Protein AF-A0A9N9VH54-F1 (afdb_monomer_lite)

Structure (mmCIF, N/CA/C/O backbone):
data_AF-A0A9N9VH54-F1
#
_entry.id   AF-A0A9N9VH54-F1
#
loop_
_atom_site.group_PDB
_atom_site.id
_atom_site.type_symbol
_atom_site.label_atom_id
_atom_site.label_alt_id
_atom_site.label_comp_id
_atom_site.label_asym_id
_atom_site.label_entity_id
_atom_site.label_seq_id
_atom_site.pdbx_PDB_ins_code
_atom_site.Cartn_x
_atom_site.Cartn_y
_atom_site.Cartn_z
_atom_site.occupancy
_atom_site.B_iso_or_equiv
_atom_site.auth_seq_id
_atom_site.auth_comp_id
_atom_site.auth_asym_id
_atom_site.auth_atom_id
_atom_site.pdbx_PDB_model_num
ATOM 1 N N . MET A 1 1 ? 38.299 11.045 -18.277 1.00 34.59 1 MET A N 1
ATOM 2 C CA . MET A 1 1 ? 38.067 12.168 -17.344 1.00 34.59 1 MET A CA 1
ATOM 3 C C . MET A 1 1 ? 36.702 12.740 -17.660 1.00 34.59 1 MET A C 1
ATOM 5 O O . MET A 1 1 ? 36.531 13.270 -18.747 1.00 34.59 1 MET A O 1
ATOM 9 N N . SER A 1 2 ? 35.724 12.540 -16.780 1.00 24.31 2 SER A N 1
ATOM 10 C CA . SER A 1 2 ? 34.388 13.121 -16.921 1.00 24.31 2 SER A CA 1
ATOM 11 C C . SER A 1 2 ? 34.152 14.011 -15.709 1.00 24.31 2 SER A C 1
ATOM 13 O O . SER A 1 2 ? 34.219 13.551 -14.571 1.00 24.31 2 SER A O 1
ATOM 15 N N . THR A 1 3 ? 33.991 15.301 -15.975 1.00 22.75 3 THR A N 1
ATOM 16 C CA . THR A 1 3 ? 33.664 16.331 -14.994 1.00 22.75 3 THR A CA 1
ATOM 17 C C . THR A 1 3 ? 32.190 16.186 -14.632 1.00 22.75 3 THR A C 1
ATOM 19 O O . THR A 1 3 ? 31.334 16.324 -15.502 1.00 22.75 3 THR A O 1
ATOM 22 N N . GLN A 1 4 ? 31.888 15.915 -13.362 1.00 22.31 4 GLN A N 1
ATOM 23 C CA . GLN A 1 4 ? 30.532 16.037 -12.830 1.00 22.31 4 GLN A CA 1
ATOM 24 C C . GLN A 1 4 ? 30.361 17.436 -12.235 1.00 22.31 4 GLN A C 1
ATOM 26 O O . GLN A 1 4 ? 31.101 17.826 -11.333 1.00 22.31 4 GLN A O 1
ATOM 31 N N . THR A 1 5 ? 29.380 18.190 -12.726 1.00 23.55 5 THR A N 1
ATOM 32 C CA . THR A 1 5 ? 28.893 19.396 -12.051 1.00 23.55 5 THR A CA 1
ATOM 33 C C . THR A 1 5 ? 27.725 18.987 -11.164 1.00 23.55 5 THR A C 1
ATOM 35 O O . THR A 1 5 ? 26.639 18.696 -11.657 1.00 23.55 5 THR A O 1
ATOM 38 N N . VAL A 1 6 ? 27.958 18.946 -9.851 1.00 26.41 6 VAL A N 1
ATOM 39 C CA . VAL A 1 6 ? 26.902 18.827 -8.841 1.00 26.41 6 VAL A CA 1
ATOM 40 C C . VAL A 1 6 ? 26.593 20.235 -8.345 1.00 26.41 6 VAL A C 1
ATOM 42 O O . VAL A 1 6 ? 27.411 20.848 -7.661 1.00 26.41 6 VAL A O 1
ATOM 45 N N . THR A 1 7 ? 25.415 20.758 -8.676 1.00 24.56 7 THR A N 1
ATOM 46 C CA . THR A 1 7 ? 24.899 21.963 -8.018 1.00 24.56 7 THR A CA 1
ATOM 47 C C . THR A 1 7 ? 24.295 21.542 -6.682 1.00 24.56 7 THR A C 1
ATOM 49 O O . THR A 1 7 ? 23.163 21.074 -6.621 1.00 24.56 7 THR A O 1
ATOM 52 N N . VAL A 1 8 ? 25.071 21.680 -5.604 1.00 27.36 8 VAL A N 1
ATOM 53 C CA . VAL A 1 8 ? 24.551 21.618 -4.233 1.00 27.36 8 VAL A CA 1
ATOM 54 C C . VAL A 1 8 ? 23.998 22.997 -3.894 1.00 27.36 8 VAL A C 1
ATOM 56 O O . VAL A 1 8 ? 24.757 23.927 -3.617 1.00 27.36 8 VAL A O 1
ATOM 59 N N . THR A 1 9 ? 22.676 23.144 -3.896 1.00 26.47 9 THR A N 1
ATOM 60 C CA . THR A 1 9 ? 22.047 24.298 -3.249 1.00 26.47 9 THR A CA 1
ATOM 61 C C . THR A 1 9 ? 22.214 24.111 -1.744 1.00 26.47 9 THR A C 1
ATOM 63 O O . THR A 1 9 ? 21.537 23.288 -1.134 1.00 26.47 9 THR A O 1
ATOM 66 N N . ARG A 1 10 ? 23.156 24.842 -1.135 1.00 27.06 10 ARG A N 1
ATOM 67 C CA . ARG A 1 10 ? 23.219 25.005 0.323 1.00 27.06 10 ARG A CA 1
ATOM 68 C C . ARG A 1 10 ? 21.930 25.699 0.764 1.00 27.06 10 ARG A C 1
ATOM 70 O O . ARG A 1 10 ? 21.818 26.914 0.635 1.00 27.06 10 ARG A O 1
ATOM 77 N N . VAL A 1 11 ? 20.974 24.938 1.284 1.00 34.44 11 VAL A N 1
ATOM 78 C CA . VAL A 1 11 ? 19.956 25.501 2.171 1.00 34.44 11 VAL A CA 1
ATOM 79 C C . VAL A 1 11 ? 20.665 25.762 3.494 1.00 34.44 11 VAL A C 1
ATOM 81 O O . VAL A 1 11 ? 21.325 24.878 4.043 1.00 34.44 11 VAL A O 1
ATOM 84 N N . ALA A 1 12 ? 20.637 27.012 3.947 1.00 33.06 12 ALA A N 1
ATOM 85 C CA . ALA A 1 12 ? 21.167 27.375 5.247 1.00 33.06 12 ALA A CA 1
ATOM 86 C C . ALA A 1 12 ? 20.415 26.565 6.310 1.00 33.06 12 ALA A C 1
ATOM 88 O O . ALA A 1 12 ? 19.221 26.767 6.511 1.00 33.06 12 ALA A O 1
ATOM 89 N N . THR A 1 13 ? 21.110 25.650 6.985 1.00 37.78 13 THR A N 1
ATOM 90 C CA . THR A 1 13 ? 20.611 25.038 8.214 1.00 37.78 13 THR A CA 1
ATOM 91 C C . THR A 1 13 ? 20.598 26.138 9.269 1.00 37.78 13 THR A C 1
ATOM 93 O O . THR A 1 13 ? 21.601 26.374 9.949 1.00 37.78 13 THR A O 1
ATOM 96 N N . ASN A 1 14 ? 19.495 26.877 9.369 1.00 40.78 14 ASN A N 1
ATOM 97 C CA . ASN A 1 14 ? 19.237 27.673 10.557 1.00 40.78 14 ASN A CA 1
ATOM 98 C C . ASN A 1 14 ? 19.140 26.674 11.709 1.00 40.78 14 ASN A C 1
ATOM 100 O O . ASN A 1 14 ? 18.207 25.880 11.771 1.00 40.78 14 ASN A O 1
ATOM 104 N N . GLY A 1 15 ? 20.171 26.652 12.556 1.00 44.31 15 GLY A N 1
ATOM 105 C CA . GLY A 1 15 ? 20.231 25.797 13.730 1.00 44.31 15 GLY A CA 1
ATOM 106 C C . GLY A 1 15 ? 19.096 26.154 14.676 1.00 44.31 15 GLY A C 1
ATOM 107 O O . GLY A 1 15 ? 19.230 27.061 15.494 1.00 44.31 15 GLY A O 1
ATOM 108 N N . HIS A 1 16 ? 17.976 25.451 14.554 1.00 42.66 16 HIS A N 1
ATOM 109 C CA . HIS A 1 16 ? 16.972 25.427 15.598 1.00 42.66 16 HIS A CA 1
ATOM 110 C C . HIS A 1 16 ? 17.559 24.657 16.792 1.00 42.66 16 HIS A C 1
ATOM 112 O O . HIS A 1 16 ? 18.174 23.602 16.596 1.00 42.66 16 HIS A O 1
ATOM 118 N N . PRO A 1 17 ? 17.447 25.180 18.026 1.00 46.94 17 PRO A N 1
ATOM 119 C CA . PRO A 1 17 ? 17.858 24.443 19.210 1.00 46.94 17 PRO A CA 1
ATOM 120 C C . PRO A 1 17 ? 17.119 23.103 19.243 1.00 46.94 17 PRO A C 1
ATOM 122 O O . PRO A 1 17 ? 15.894 23.075 19.148 1.00 46.94 17 PRO A O 1
ATOM 125 N N . LYS A 1 18 ? 17.864 22.001 19.379 1.00 51.69 18 LYS A N 1
ATOM 126 C CA . LYS A 1 18 ? 17.305 20.666 19.620 1.00 51.69 18 LYS A CA 1
ATOM 127 C C . LYS A 1 18 ? 16.710 20.628 21.026 1.00 51.69 18 LYS A C 1
ATOM 129 O O . LYS A 1 18 ? 17.365 20.174 21.964 1.00 51.69 18 LYS A O 1
ATOM 134 N N . GLU A 1 19 ? 15.505 21.159 21.201 1.00 56.56 19 GLU A N 1
ATOM 135 C CA . GLU A 1 19 ? 14.732 20.875 22.406 1.00 56.56 19 GLU A CA 1
ATOM 136 C C . GLU A 1 19 ? 14.441 19.372 22.438 1.00 56.56 19 GLU A C 1
ATOM 138 O O . GLU A 1 19 ? 13.993 18.784 21.453 1.00 56.56 19 GLU A O 1
ATOM 143 N N . SER A 1 20 ? 14.748 18.719 23.560 1.00 51.34 20 SER A N 1
ATOM 144 C CA . SER A 1 20 ? 14.449 17.301 23.721 1.00 51.34 20 SER A CA 1
ATOM 145 C C . SER A 1 20 ? 12.936 17.108 23.661 1.00 51.34 20 SER A C 1
ATOM 147 O O . SER A 1 20 ? 12.215 17.597 24.534 1.00 51.34 20 SER A O 1
ATOM 149 N N . ILE A 1 21 ? 12.451 16.382 22.656 1.00 57.09 21 ILE A N 1
ATOM 150 C CA . ILE A 1 21 ? 11.039 16.017 22.567 1.00 57.09 21 ILE A CA 1
ATOM 151 C C . ILE A 1 21 ? 10.735 15.069 23.729 1.00 57.09 21 ILE A C 1
ATOM 153 O O . ILE A 1 21 ? 11.108 13.898 23.708 1.00 57.09 21 ILE A O 1
ATOM 157 N N . THR A 1 22 ? 10.066 15.572 24.765 1.00 64.38 22 THR A N 1
ATOM 158 C CA . THR A 1 22 ? 9.542 14.729 25.844 1.00 64.38 22 THR A CA 1
ATOM 159 C C . THR A 1 22 ? 8.303 13.996 25.322 1.00 64.38 22 THR A C 1
ATOM 161 O O . THR A 1 22 ? 7.317 14.666 24.991 1.00 64.38 22 THR A O 1
ATOM 164 N N . PRO A 1 23 ? 8.299 12.649 25.250 1.00 49.50 23 PRO A N 1
ATOM 165 C CA . PRO A 1 23 ? 7.131 11.897 24.812 1.00 49.50 23 PRO A CA 1
ATOM 166 C C . PRO A 1 23 ? 5.944 12.216 25.720 1.00 49.50 23 PRO A C 1
ATOM 168 O O . PRO A 1 23 ? 6.015 12.048 26.939 1.00 49.50 23 PRO A O 1
ATOM 171 N N . LYS A 1 24 ? 4.844 12.692 25.138 1.00 46.66 24 LYS A N 1
ATOM 172 C CA . LYS A 1 24 ? 3.582 12.848 25.866 1.00 46.66 24 LYS A CA 1
ATOM 173 C C . LYS A 1 24 ? 2.824 11.520 25.804 1.00 46.66 24 LYS A C 1
ATOM 175 O O . LYS A 1 24 ? 2.894 10.846 24.774 1.00 46.66 24 LYS A O 1
ATOM 180 N N . PRO A 1 25 ? 2.090 11.133 26.862 1.00 50.88 25 PRO A N 1
ATOM 181 C CA . PRO A 1 25 ? 1.151 10.022 26.772 1.00 50.88 25 PRO A CA 1
ATOM 182 C C . PRO A 1 25 ? 0.231 10.219 25.564 1.00 50.88 25 PRO A C 1
ATOM 184 O O . PRO A 1 25 ? -0.123 11.359 25.248 1.00 50.88 25 PRO A O 1
ATOM 187 N N . ALA A 1 26 ? -0.164 9.128 24.903 1.00 50.44 26 ALA A N 1
ATOM 188 C CA . ALA A 1 26 ? -1.211 9.199 23.891 1.00 50.44 26 ALA A CA 1
ATOM 189 C C . ALA A 1 26 ? -2.434 9.881 24.530 1.00 50.44 26 ALA A C 1
ATOM 191 O O . ALA A 1 26 ? -2.957 9.402 25.536 1.00 50.44 26 ALA A O 1
ATOM 192 N N . GLY A 1 27 ? -2.813 11.055 24.016 1.00 46.91 27 GLY A N 1
ATOM 193 C CA . GLY A 1 27 ? -3.962 11.796 24.530 1.00 46.91 27 GLY A CA 1
ATOM 194 C C . GLY A 1 27 ? -5.260 11.009 24.339 1.00 46.91 27 GLY A C 1
ATOM 195 O O . GLY A 1 27 ? -5.283 9.991 23.646 1.00 46.91 27 GLY A O 1
ATOM 196 N N . GLU A 1 28 ? -6.358 11.496 24.921 1.00 51.38 28 GLU A N 1
ATOM 197 C CA . GLU A 1 28 ? -7.686 10.935 24.652 1.00 51.38 28 GLU A CA 1
ATOM 198 C C . GLU A 1 28 ? -7.903 10.809 23.143 1.00 51.38 28 GLU A C 1
ATOM 200 O O . GLU A 1 28 ? -7.577 11.724 22.381 1.00 51.38 28 GLU A O 1
ATOM 205 N N . ASN A 1 29 ? -8.433 9.668 22.710 1.00 58.12 29 ASN A N 1
ATOM 206 C CA . ASN A 1 29 ? -8.645 9.368 21.305 1.00 58.12 29 ASN A CA 1
ATOM 207 C C . ASN A 1 29 ? -9.772 10.241 20.729 1.00 58.12 29 ASN A C 1
ATOM 209 O O . ASN A 1 29 ? -10.897 9.786 20.556 1.00 58.12 29 ASN A O 1
ATOM 213 N N . ARG A 1 30 ? -9.481 11.519 20.461 1.00 59.53 30 ARG A N 1
ATOM 214 C CA . ARG A 1 30 ? -10.472 12.571 20.167 1.00 59.53 30 ARG A CA 1
ATOM 215 C C . ARG A 1 30 ? -11.398 12.254 18.998 1.00 59.53 30 ARG A C 1
ATOM 217 O O . ARG A 1 30 ? -12.452 12.878 18.913 1.00 59.53 30 ARG A O 1
ATOM 224 N N . LEU A 1 31 ? -10.980 11.354 18.108 1.00 63.78 31 LEU A N 1
ATOM 225 C CA . LEU A 1 31 ? -11.751 10.936 16.946 1.00 63.78 31 LEU A CA 1
ATOM 226 C C . LEU A 1 31 ? -12.833 9.910 17.305 1.00 63.78 31 LEU A C 1
ATOM 228 O O . LEU A 1 31 ? -13.961 10.030 16.852 1.00 63.78 31 LEU A O 1
ATOM 232 N N . PHE A 1 32 ? -12.505 8.934 18.153 1.00 65.38 32 PHE A N 1
ATOM 233 C CA . PHE A 1 32 ? -13.426 7.858 18.539 1.00 65.38 32 PHE A CA 1
ATOM 234 C C . PHE A 1 32 ? -14.067 8.071 19.921 1.00 65.38 32 PHE A C 1
ATOM 236 O O . PHE A 1 32 ? -14.986 7.350 20.285 1.00 65.38 32 PHE A O 1
ATOM 243 N N . ALA A 1 33 ? -13.590 9.045 20.702 1.00 59.12 33 ALA A N 1
ATOM 244 C CA . ALA A 1 33 ? -14.059 9.324 22.062 1.00 59.12 33 ALA A CA 1
ATOM 245 C C . ALA A 1 33 ? -15.264 10.277 22.127 1.00 59.12 33 ALA A C 1
ATOM 247 O O . ALA A 1 33 ? -15.769 10.543 23.215 1.00 59.12 33 ALA A O 1
ATOM 248 N 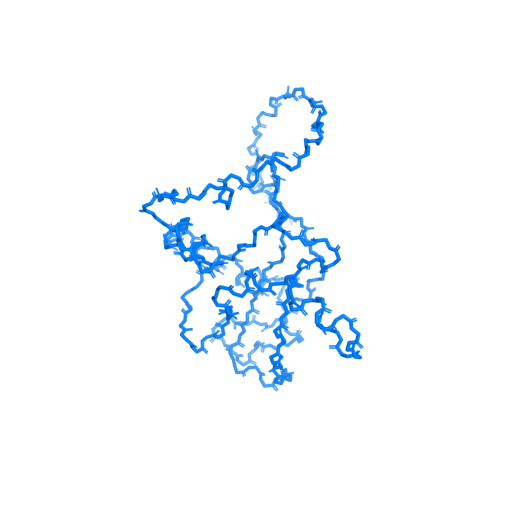N . LYS A 1 34 ? -15.708 10.836 20.995 1.00 66.06 34 LYS A N 1
ATOM 249 C CA . LYS A 1 34 ? -16.811 11.800 20.959 1.00 66.06 34 LYS A CA 1
ATOM 250 C C . LYS A 1 34 ? -18.059 11.169 20.354 1.00 66.06 34 LYS A C 1
ATOM 252 O O . LYS A 1 34 ? -18.225 11.157 19.137 1.00 66.06 34 LYS A O 1
ATOM 257 N N . GLU A 1 35 ? -18.940 10.661 21.207 1.00 67.81 35 GLU A N 1
ATOM 258 C CA . GLU A 1 35 ? -20.254 10.190 20.767 1.00 67.81 35 GLU A CA 1
ATOM 259 C C . GLU A 1 35 ? -21.076 11.339 20.160 1.00 67.81 35 GLU A C 1
ATOM 261 O O . GLU A 1 35 ? -21.062 12.466 20.655 1.00 67.81 35 GLU A O 1
ATOM 266 N N . GLY A 1 36 ? -21.786 11.053 19.065 1.00 73.69 36 GLY A N 1
ATOM 267 C CA . GLY A 1 36 ? -22.705 12.000 18.424 1.00 73.69 36 GLY A CA 1
ATOM 268 C C . GLY A 1 36 ? -22.052 13.133 17.625 1.00 73.69 36 GLY A C 1
ATOM 269 O O . GLY A 1 36 ? -22.762 14.033 17.180 1.00 73.69 36 GLY A O 1
ATOM 270 N N . VAL A 1 37 ? -20.730 13.116 17.423 1.00 75.75 37 VAL A N 1
ATOM 271 C CA . VAL A 1 37 ? -20.052 14.093 16.558 1.00 75.75 37 VAL A CA 1
ATOM 272 C C . VAL A 1 37 ? -20.094 13.637 15.105 1.00 75.75 37 VAL A C 1
ATOM 274 O O . VAL A 1 37 ? -19.778 12.494 14.792 1.00 75.75 37 VAL A O 1
ATOM 277 N N . THR A 1 38 ? -20.462 14.562 14.222 1.00 81.94 38 THR A N 1
ATOM 278 C CA . THR A 1 38 ? -20.383 14.413 12.766 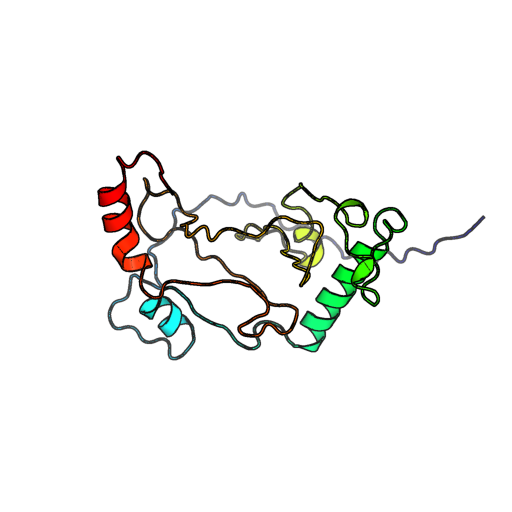1.00 81.94 38 THR A CA 1
ATOM 279 C C . THR A 1 38 ? -19.387 15.435 12.234 1.00 81.94 38 THR A C 1
ATOM 281 O O . THR A 1 38 ? -19.471 16.618 12.569 1.00 81.94 38 THR A O 1
ATOM 284 N N . TYR A 1 39 ? -18.432 14.977 11.433 1.00 77.81 39 TYR A N 1
ATOM 285 C CA . TYR A 1 39 ? -17.361 15.786 10.855 1.00 77.81 39 TYR A CA 1
ATOM 286 C C . TYR A 1 39 ? -17.705 16.284 9.444 1.00 77.81 39 TYR A C 1
ATOM 288 O O . TYR A 1 39 ? -17.147 17.287 9.004 1.00 77.81 39 TYR A O 1
ATOM 296 N N . GLY A 1 40 ? -18.645 15.627 8.761 1.00 83.94 40 GLY A N 1
ATOM 297 C CA . GLY A 1 40 ? -19.129 15.981 7.428 1.00 83.94 40 GLY A CA 1
ATOM 298 C C . GLY A 1 40 ? -18.217 15.531 6.283 1.00 83.94 40 GLY A C 1
ATOM 299 O O . GLY A 1 40 ? -18.339 16.066 5.185 1.00 83.94 40 GLY A O 1
ATOM 300 N N . ASP A 1 41 ? -17.299 14.593 6.531 1.00 83.62 41 ASP A N 1
ATOM 301 C CA . ASP A 1 41 ? -16.308 14.111 5.556 1.00 83.62 41 ASP A CA 1
ATOM 302 C C . ASP A 1 41 ? -15.819 12.688 5.927 1.00 83.62 41 ASP A C 1
ATOM 304 O O . ASP A 1 41 ? -16.390 12.025 6.795 1.00 83.62 41 ASP A O 1
ATOM 308 N N . TRP A 1 42 ? -14.728 12.217 5.317 1.00 85.00 42 TRP A N 1
ATOM 309 C CA . TRP A 1 42 ? -14.091 10.916 5.547 1.00 85.00 42 TRP A CA 1
ATOM 310 C C . TRP A 1 42 ? -13.878 10.501 7.018 1.00 85.00 42 TRP A C 1
ATOM 312 O O . TRP A 1 42 ? -13.895 9.291 7.270 1.00 85.00 42 TRP A O 1
ATOM 322 N N . PRO A 1 43 ? -13.691 11.397 8.016 1.00 83.44 43 PRO A N 1
ATOM 323 C CA . PRO A 1 43 ? -13.591 10.958 9.403 1.00 83.44 43 PRO A CA 1
ATOM 324 C C . PRO A 1 43 ? -14.861 10.253 9.898 1.00 83.44 43 PRO A C 1
ATOM 326 O O . PRO A 1 43 ? -14.761 9.342 10.718 1.00 83.44 43 PRO A O 1
ATOM 329 N N . ASP A 1 44 ? -16.035 10.609 9.366 1.00 84.12 44 ASP A N 1
ATOM 330 C CA . ASP A 1 44 ? -17.296 9.937 9.697 1.00 84.12 44 ASP A CA 1
ATOM 331 C C . ASP A 1 44 ? -17.301 8.486 9.205 1.00 84.12 44 ASP A C 1
ATOM 333 O O . ASP A 1 44 ? -17.744 7.589 9.922 1.00 84.12 44 ASP A O 1
ATOM 337 N N . ASP A 1 45 ? -16.756 8.230 8.012 1.00 88.25 45 ASP A N 1
ATOM 338 C CA . ASP A 1 45 ? -16.586 6.871 7.493 1.00 88.25 45 ASP A CA 1
ATOM 339 C C . ASP A 1 45 ? -15.616 6.072 8.365 1.00 88.25 45 ASP A C 1
ATOM 341 O O . ASP A 1 45 ? -15.895 4.922 8.699 1.00 88.25 45 ASP A O 1
ATOM 345 N N . LEU A 1 46 ? -14.518 6.690 8.810 1.00 85.69 46 LEU A N 1
ATOM 346 C CA . LEU A 1 46 ? -13.541 6.031 9.674 1.00 85.69 46 LEU A CA 1
ATOM 347 C C . LEU A 1 46 ? -14.147 5.657 11.036 1.00 85.69 46 LEU A C 1
ATOM 349 O O . LEU A 1 46 ? -13.941 4.542 11.515 1.00 85.69 46 LEU A O 1
ATOM 353 N N . VAL A 1 47 ? -14.933 6.549 11.643 1.00 84.50 47 VAL A N 1
ATOM 354 C CA . VAL A 1 47 ? -15.636 6.285 12.910 1.00 84.50 47 VAL A CA 1
ATOM 355 C C . VAL A 1 47 ? -16.771 5.270 12.729 1.00 84.50 47 VAL A C 1
ATOM 357 O O . VAL A 1 47 ? -17.034 4.480 13.635 1.00 84.50 47 VAL A O 1
ATOM 360 N N . ARG A 1 48 ? -17.453 5.250 11.578 1.00 88.38 48 ARG A N 1
ATOM 361 C CA . ARG A 1 48 ? -18.573 4.333 11.308 1.00 88.38 48 ARG A CA 1
ATOM 362 C C . ARG A 1 48 ? -18.114 2.932 10.894 1.00 88.38 48 ARG A C 1
ATOM 364 O O . ARG A 1 48 ? -18.664 1.946 11.391 1.00 88.38 48 ARG A O 1
ATOM 371 N N . ASP A 1 49 ? -17.133 2.834 10.007 1.00 92.00 49 ASP A N 1
ATOM 372 C CA . ASP A 1 49 ? -16.742 1.591 9.334 1.00 92.00 49 ASP A CA 1
ATOM 373 C C . ASP A 1 49 ? -15.371 1.072 9.801 1.00 92.00 49 ASP A C 1
ATOM 375 O O . ASP A 1 49 ? -15.019 -0.064 9.488 1.00 92.00 49 ASP A O 1
ATOM 379 N N . GLY A 1 50 ? -14.585 1.863 10.540 1.00 88.81 50 GLY A N 1
ATOM 380 C CA . GLY A 1 50 ? -13.189 1.537 10.865 1.00 88.81 50 GLY A CA 1
ATOM 381 C C . GLY A 1 50 ? -12.227 1.722 9.686 1.00 88.81 50 GLY A C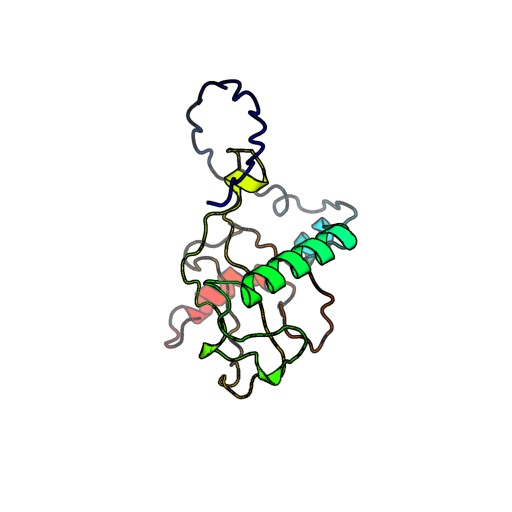 1
ATOM 382 O O . GLY A 1 50 ? -11.055 1.375 9.788 1.00 88.81 50 GLY A O 1
ATOM 383 N N . VAL A 1 51 ? -12.712 2.267 8.568 1.00 91.44 51 VAL A N 1
ATOM 384 C CA . VAL A 1 51 ? -11.952 2.537 7.345 1.00 91.44 51 VAL A CA 1
ATOM 385 C C . VAL A 1 51 ? -12.557 3.739 6.626 1.00 91.44 51 VAL A C 1
ATOM 387 O O . VAL A 1 51 ? -13.772 3.918 6.630 1.00 91.44 51 VAL A O 1
ATOM 390 N N . ALA A 1 52 ? -11.722 4.532 5.962 1.00 89.00 52 ALA A N 1
ATOM 391 C CA . ALA A 1 52 ? -12.168 5.595 5.073 1.00 89.00 52 ALA A CA 1
ATOM 392 C C . ALA A 1 52 ? -11.312 5.638 3.806 1.00 89.00 52 ALA A C 1
ATOM 394 O O . ALA A 1 52 ? -10.143 5.250 3.819 1.00 89.00 52 ALA A O 1
ATOM 395 N N . VAL A 1 53 ? -11.894 6.129 2.711 1.00 90.12 53 VAL A N 1
ATOM 396 C CA . VAL A 1 53 ? -11.180 6.335 1.448 1.00 90.12 53 VAL A CA 1
ATOM 397 C C . VAL A 1 53 ? -11.115 7.825 1.158 1.00 90.12 53 VAL A C 1
ATOM 399 O O . VAL A 1 53 ? -12.111 8.435 0.780 1.00 90.12 53 VAL A O 1
ATOM 402 N N . VAL A 1 54 ? -9.920 8.399 1.275 1.00 87.25 54 VAL A N 1
ATOM 403 C CA . VAL A 1 54 ? -9.686 9.814 0.971 1.00 87.25 54 VAL A CA 1
ATOM 404 C C . VAL A 1 54 ? -9.303 9.956 -0.498 1.00 87.25 54 VAL A C 1
ATOM 406 O O . VAL A 1 54 ? -8.206 9.584 -0.919 1.00 87.25 54 VAL A O 1
ATOM 409 N N . LYS A 1 55 ? -10.226 10.469 -1.314 1.00 87.69 55 LYS A N 1
ATOM 410 C CA . LYS A 1 55 ? -9.972 10.722 -2.738 1.00 87.69 55 LYS A CA 1
ATOM 411 C C . LYS A 1 55 ? -9.162 12.005 -2.910 1.00 87.69 55 LYS A C 1
ATOM 413 O O . LYS A 1 55 ? -9.386 12.983 -2.209 1.00 87.69 55 LYS A O 1
ATOM 418 N N . GLY A 1 56 ? -8.221 12.000 -3.854 1.00 84.06 56 GLY A N 1
ATOM 419 C CA . GLY A 1 56 ? -7.406 13.182 -4.155 1.00 84.06 56 GLY A CA 1
ATOM 420 C C . GLY A 1 56 ? -6.398 13.562 -3.066 1.00 84.06 56 GLY A C 1
ATOM 421 O O . GLY A 1 56 ? -5.889 14.678 -3.098 1.00 84.06 56 GLY A O 1
ATOM 422 N N . ALA A 1 57 ? -6.076 12.651 -2.136 1.00 84.56 57 ALA A N 1
ATOM 423 C CA . ALA A 1 57 ? -5.060 12.879 -1.102 1.00 84.56 57 ALA A CA 1
ATOM 424 C C . ALA A 1 57 ? -3.690 13.269 -1.694 1.00 84.56 57 ALA A C 1
ATOM 426 O O . ALA A 1 57 ? -2.943 14.042 -1.097 1.00 84.56 57 ALA A O 1
ATOM 427 N N . ILE A 1 58 ? -3.384 12.768 -2.896 1.00 84.31 58 ILE A N 1
ATOM 428 C CA . ILE A 1 58 ? -2.249 13.192 -3.717 1.00 84.31 58 ILE A CA 1
ATOM 429 C C . ILE A 1 58 ? -2.775 13.601 -5.103 1.00 84.31 58 ILE A C 1
ATOM 431 O O . ILE A 1 58 ? -3.576 12.864 -5.684 1.00 84.31 58 ILE A O 1
ATOM 435 N N . PRO A 1 59 ? -2.334 14.744 -5.667 1.00 90.38 59 PRO A N 1
ATOM 436 C CA . PRO A 1 59 ? -2.666 15.115 -7.042 1.00 90.38 59 PRO A CA 1
ATOM 437 C C . PRO A 1 59 ? -2.206 14.053 -8.052 1.00 90.38 59 PRO A C 1
ATOM 439 O O . PRO A 1 59 ? -1.083 13.561 -7.942 1.00 90.38 59 PRO A O 1
ATOM 442 N N . CYS A 1 60 ? -3.023 13.759 -9.071 1.00 92.12 60 CYS A N 1
ATOM 443 C CA . CYS A 1 60 ? -2.771 12.675 -10.039 1.00 92.12 60 CYS A CA 1
ATOM 444 C C . CYS A 1 60 ? -1.366 12.738 -10.658 1.00 92.12 60 CYS A C 1
ATOM 446 O O . CYS A 1 60 ? -0.596 11.797 -10.518 1.00 92.12 60 CYS A O 1
ATOM 448 N N . GLY A 1 61 ? -0.967 13.892 -11.205 1.00 93.31 61 GLY A N 1
ATOM 449 C CA . GLY A 1 61 ? 0.360 14.043 -11.818 1.00 93.31 61 GLY A CA 1
ATOM 450 C C . GLY A 1 61 ? 1.532 13.859 -10.842 1.00 93.31 61 GLY A C 1
ATOM 451 O O . GLY A 1 61 ? 2.630 13.490 -11.250 1.00 93.31 61 GLY A O 1
ATOM 452 N N . ARG A 1 62 ? 1.320 14.075 -9.535 1.00 91.38 62 ARG A N 1
ATOM 453 C CA . ARG A 1 62 ? 2.340 13.788 -8.515 1.00 91.38 62 ARG A CA 1
ATOM 454 C C . ARG A 1 62 ? 2.420 12.287 -8.228 1.00 91.38 62 ARG A C 1
ATOM 456 O O . ARG A 1 62 ? 3.522 11.766 -8.111 1.00 91.38 62 ARG A O 1
ATOM 463 N N . ALA A 1 63 ? 1.276 11.609 -8.145 1.00 89.69 63 ALA A N 1
ATOM 464 C CA . ALA A 1 63 ? 1.219 10.158 -7.984 1.00 89.69 63 ALA A CA 1
ATOM 465 C C . ALA A 1 63 ? 1.851 9.427 -9.185 1.00 89.69 63 ALA A C 1
ATOM 467 O O . ALA A 1 63 ? 2.686 8.548 -8.988 1.00 89.69 63 ALA A O 1
ATOM 468 N N . GLU A 1 64 ? 1.546 9.868 -10.409 1.00 93.44 64 GLU A N 1
ATOM 469 C CA . GLU A 1 64 ? 2.150 9.364 -11.651 1.00 93.44 64 GLU A CA 1
ATOM 470 C C . GLU A 1 64 ? 3.669 9.529 -11.648 1.00 93.44 64 GLU A C 1
ATOM 472 O O . GLU A 1 64 ? 4.396 8.579 -11.932 1.00 93.44 64 GLU A O 1
ATOM 477 N N . LYS A 1 65 ? 4.165 10.709 -11.254 1.00 92.94 65 LYS A N 1
ATOM 478 C CA . LYS A 1 65 ? 5.606 10.938 -11.139 1.00 92.94 65 LYS A CA 1
ATOM 479 C C . LYS A 1 65 ? 6.256 9.983 -10.129 1.00 92.94 65 LYS A C 1
ATOM 481 O O . LYS A 1 65 ? 7.324 9.451 -10.405 1.00 92.94 65 LYS A O 1
ATOM 486 N N . TYR A 1 66 ? 5.635 9.751 -8.972 1.00 90.88 66 TYR A N 1
ATOM 487 C CA . TYR A 1 66 ? 6.175 8.806 -7.990 1.00 90.88 66 TYR A CA 1
ATOM 488 C C . TYR A 1 66 ? 6.213 7.375 -8.522 1.00 90.88 66 TYR A C 1
ATOM 490 O O . TYR A 1 66 ? 7.206 6.682 -8.312 1.00 90.88 66 TYR A O 1
ATOM 498 N N . ALA A 1 67 ? 5.176 6.943 -9.241 1.00 91.06 67 ALA A N 1
ATOM 499 C CA . ALA A 1 67 ? 5.178 5.639 -9.892 1.00 91.06 67 ALA A CA 1
ATOM 500 C C . ALA A 1 67 ? 6.309 5.531 -10.933 1.00 91.06 67 ALA A C 1
ATOM 502 O O . ALA A 1 67 ? 7.040 4.543 -10.943 1.00 91.06 67 ALA A O 1
ATOM 503 N N . GLU A 1 68 ? 6.504 6.566 -11.753 1.00 93.75 68 GLU A N 1
ATOM 504 C CA . GLU A 1 68 ? 7.581 6.644 -12.748 1.00 93.75 68 GLU A CA 1
ATOM 505 C C . GLU A 1 68 ? 8.976 6.555 -12.110 1.00 93.75 68 GLU A C 1
ATOM 507 O O . GLU A 1 68 ? 9.831 5.790 -12.566 1.00 93.75 68 GLU A O 1
ATOM 512 N N . ASP A 1 69 ? 9.199 7.297 -11.023 1.00 91.62 69 ASP A N 1
ATOM 513 C CA . ASP A 1 69 ? 10.457 7.275 -10.274 1.00 91.62 69 ASP A CA 1
ATOM 514 C C . ASP A 1 69 ? 10.717 5.871 -9.681 1.00 91.62 69 ASP A C 1
ATOM 516 O O . ASP A 1 69 ? 11.842 5.367 -9.748 1.00 91.62 69 ASP A O 1
ATOM 520 N N . ILE A 1 70 ? 9.678 5.209 -9.152 1.00 90.88 70 ILE A N 1
ATOM 521 C CA . ILE A 1 70 ? 9.760 3.843 -8.611 1.00 90.88 70 ILE A CA 1
ATOM 522 C C . ILE A 1 70 ? 10.122 2.831 -9.703 1.00 90.88 70 ILE A C 1
ATOM 524 O O . ILE A 1 70 ? 11.049 2.043 -9.516 1.00 90.88 70 ILE A O 1
ATOM 528 N N . PHE A 1 71 ? 9.446 2.846 -10.854 1.00 91.94 71 PHE A N 1
ATOM 529 C CA . PHE A 1 71 ? 9.778 1.925 -11.944 1.00 91.94 71 PHE A CA 1
ATOM 530 C C . PHE A 1 71 ? 11.181 2.177 -12.493 1.00 91.94 71 PHE A C 1
ATOM 532 O O . PHE A 1 71 ? 11.922 1.229 -12.746 1.00 91.94 71 PHE A O 1
ATOM 539 N N . THR A 1 72 ? 11.584 3.443 -12.603 1.00 92.94 72 THR A N 1
ATOM 540 C CA . THR A 1 72 ? 12.941 3.803 -13.032 1.00 92.94 72 THR A CA 1
ATOM 541 C C . THR A 1 72 ? 13.976 3.244 -12.066 1.00 92.94 72 THR A C 1
ATOM 543 O O . THR A 1 72 ? 14.983 2.676 -12.491 1.00 92.94 72 THR A O 1
ATOM 546 N N . PHE A 1 73 ? 13.721 3.345 -10.761 1.00 90.50 73 PHE A N 1
ATOM 547 C CA . PHE A 1 73 ? 14.563 2.725 -9.749 1.00 90.50 73 PHE A CA 1
ATOM 548 C C . PHE A 1 73 ? 14.649 1.201 -9.935 1.00 90.50 73 PHE A C 1
ATOM 550 O O . PHE A 1 73 ? 15.758 0.676 -9.979 1.00 90.50 73 PHE A O 1
ATOM 557 N N . LEU A 1 74 ? 13.526 0.496 -10.120 1.00 89.88 74 LEU A N 1
ATOM 558 C CA . LEU A 1 74 ? 13.522 -0.959 -10.340 1.00 89.88 74 LEU A CA 1
ATOM 559 C C . LEU A 1 74 ? 14.342 -1.376 -11.573 1.00 89.88 74 LEU A C 1
ATOM 561 O O . LEU A 1 74 ? 15.088 -2.351 -11.520 1.00 89.88 74 LEU A O 1
ATOM 565 N N . GLU A 1 75 ? 14.242 -0.626 -12.669 1.00 93.38 75 GLU A N 1
ATOM 566 C CA . GLU A 1 75 ? 14.923 -0.935 -13.934 1.00 93.38 75 GLU A CA 1
ATOM 567 C C . GLU A 1 75 ? 16.419 -0.610 -13.925 1.00 93.38 75 GLU A C 1
ATOM 569 O O . GLU A 1 75 ? 17.178 -1.185 -14.708 1.00 93.38 75 GLU A O 1
ATOM 574 N N . THR A 1 76 ? 16.846 0.327 -13.077 1.00 91.19 76 THR A N 1
ATOM 575 C CA . THR A 1 76 ? 18.226 0.841 -13.047 1.00 91.19 76 THR A CA 1
ATOM 576 C C . THR A 1 76 ? 19.006 0.410 -11.809 1.00 91.19 76 THR A C 1
ATOM 578 O O . THR A 1 76 ? 20.222 0.623 -11.745 1.00 91.19 76 THR A O 1
ATOM 581 N N . PHE A 1 77 ? 18.350 -0.228 -10.834 1.00 89.38 77 PHE A N 1
ATOM 582 C CA . PHE A 1 77 ? 18.982 -0.688 -9.603 1.00 89.38 77 PHE A CA 1
ATOM 583 C C . PHE A 1 77 ? 20.210 -1.555 -9.904 1.00 89.38 77 PHE A C 1
ATOM 585 O O . PHE A 1 77 ? 20.136 -2.522 -10.660 1.00 89.38 77 PHE A O 1
ATOM 592 N N . LYS A 1 78 ? 21.363 -1.186 -9.327 1.00 87.19 78 LYS A N 1
ATOM 593 C CA . LYS A 1 78 ? 22.673 -1.827 -9.569 1.00 87.19 78 LYS A CA 1
ATOM 594 C C . LYS A 1 78 ? 23.061 -1.954 -11.057 1.00 87.19 78 LYS A C 1
ATOM 596 O O . LYS A 1 78 ? 23.761 -2.888 -11.431 1.00 87.19 78 LYS A O 1
ATOM 601 N N . GLY A 1 79 ? 22.655 -0.999 -11.897 1.00 88.31 79 GLY A N 1
ATOM 602 C CA . GLY A 1 79 ? 22.923 -1.025 -13.342 1.00 88.31 79 GLY A CA 1
ATOM 603 C C . GLY A 1 79 ? 21.896 -1.819 -14.154 1.00 88.31 79 GLY A C 1
ATOM 604 O O . GLY A 1 79 ? 22.061 -1.954 -15.364 1.00 88.31 79 GLY A O 1
ATOM 605 N N . GLY A 1 80 ? 20.830 -2.285 -13.501 1.00 91.12 80 GLY A N 1
ATOM 606 C CA . GLY A 1 80 ? 19.730 -3.036 -14.087 1.00 91.12 80 GLY A CA 1
ATOM 607 C C . GLY A 1 80 ? 19.838 -4.528 -13.798 1.00 91.12 80 GLY A C 1
ATOM 608 O O . GLY A 1 80 ? 20.833 -5.170 -14.122 1.00 91.12 80 GLY A O 1
ATOM 609 N N . LEU A 1 81 ? 18.779 -5.078 -13.208 1.00 93.06 81 LEU A N 1
ATOM 610 C CA . LEU A 1 81 ? 18.662 -6.509 -12.908 1.00 93.06 81 LEU A CA 1
ATOM 611 C C . LEU A 1 81 ? 17.911 -7.289 -13.999 1.00 93.06 81 LEU A C 1
ATOM 613 O O . LEU A 1 81 ? 17.805 -8.502 -13.921 1.00 93.06 81 LEU A O 1
ATOM 617 N N . GLY A 1 82 ? 17.426 -6.609 -15.042 1.00 93.44 82 GLY A N 1
ATOM 618 C CA . GLY A 1 82 ? 16.787 -7.236 -16.204 1.00 93.44 82 GLY A CA 1
ATOM 619 C C . GLY A 1 82 ? 15.276 -7.030 -16.296 1.00 93.44 82 GLY A C 1
ATOM 620 O O . GLY A 1 82 ? 14.729 -7.226 -17.377 1.00 93.44 82 GLY A O 1
ATOM 621 N N . SER A 1 83 ? 14.611 -6.574 -15.229 1.00 92.81 83 SER A N 1
ATOM 622 C CA . SER A 1 83 ? 13.192 -6.197 -15.285 1.00 92.81 83 SER A CA 1
ATOM 623 C C . SER A 1 83 ? 12.979 -4.966 -16.171 1.00 92.81 83 SER A C 1
ATOM 625 O O . SER A 1 83 ? 13.767 -4.015 -16.138 1.00 92.81 83 SER A O 1
ATOM 627 N N . LYS A 1 84 ? 11.891 -4.983 -16.942 1.00 92.75 84 LYS A N 1
ATOM 628 C CA . LYS A 1 84 ? 11.443 -3.931 -17.856 1.00 92.75 84 LYS A CA 1
ATOM 629 C C . LYS A 1 84 ? 9.942 -3.722 -17.703 1.00 92.75 84 LYS A C 1
ATOM 631 O O . LYS A 1 84 ? 9.174 -4.678 -17.765 1.00 92.75 84 LYS A O 1
ATOM 636 N N . ARG A 1 85 ? 9.509 -2.478 -17.491 1.00 90.81 85 ARG A N 1
ATOM 637 C CA . ARG A 1 85 ? 8.089 -2.161 -17.260 1.00 90.81 85 ARG A CA 1
ATOM 638 C C . ARG A 1 85 ? 7.205 -2.393 -18.486 1.00 90.81 85 ARG A C 1
ATOM 640 O O . ARG A 1 85 ? 6.004 -2.586 -18.338 1.00 90.81 85 ARG A O 1
ATOM 647 N N . ASP A 1 86 ? 7.789 -2.338 -19.680 1.00 92.31 86 ASP A N 1
ATOM 648 C CA . ASP A 1 86 ? 7.118 -2.549 -20.964 1.00 92.31 86 ASP A CA 1
ATOM 649 C C . ASP A 1 86 ? 7.102 -4.023 -21.401 1.00 92.31 86 ASP A C 1
ATOM 651 O O . ASP A 1 86 ? 6.391 -4.369 -22.343 1.00 92.31 86 ASP A O 1
ATOM 655 N N . ASP A 1 87 ? 7.809 -4.901 -20.683 1.00 92.50 87 ASP A N 1
ATOM 656 C CA . ASP A 1 87 ? 7.800 -6.344 -20.910 1.00 92.50 87 ASP A CA 1
ATOM 657 C C . ASP A 1 87 ? 7.543 -7.112 -19.601 1.00 92.50 87 ASP A C 1
ATOM 659 O O . ASP A 1 87 ? 8.484 -7.500 -18.895 1.00 92.50 87 ASP A O 1
ATOM 663 N N . PRO A 1 88 ? 6.267 -7.406 -19.283 1.00 90.00 88 PRO A N 1
ATOM 664 C CA . PRO A 1 88 ? 5.891 -8.167 -18.095 1.00 90.00 88 PRO A CA 1
ATOM 665 C C . PRO A 1 88 ? 6.567 -9.540 -17.977 1.00 90.00 88 PRO A C 1
ATOM 667 O O . PRO A 1 88 ? 6.707 -10.049 -16.868 1.00 90.00 88 PRO A O 1
ATOM 670 N N . SER A 1 89 ? 7.024 -10.144 -19.083 1.00 91.75 89 SER A N 1
ATOM 671 C CA . SER A 1 89 ? 7.717 -11.441 -19.051 1.00 91.75 89 SER A CA 1
ATOM 672 C C . SER A 1 89 ? 9.102 -11.369 -18.395 1.00 91.75 89 SER A C 1
ATOM 674 O O . SER A 1 89 ? 9.646 -12.392 -17.967 1.00 91.75 89 SER A O 1
ATOM 676 N N . THR A 1 90 ? 9.662 -10.161 -18.282 1.00 93.00 90 THR A N 1
ATOM 677 C CA . THR A 1 90 ? 10.934 -9.891 -17.599 1.00 93.00 90 THR A CA 1
ATOM 678 C C . THR A 1 90 ? 10.775 -9.686 -16.098 1.00 93.00 90 THR A C 1
ATOM 680 O O . THR A 1 90 ? 11.771 -9.733 -15.375 1.00 93.00 90 THR A O 1
ATOM 683 N N . VAL A 1 91 ? 9.550 -9.482 -15.609 1.00 90.94 91 VAL A N 1
ATOM 684 C CA . VAL A 1 91 ? 9.272 -9.289 -14.188 1.00 90.94 91 VAL A CA 1
ATOM 685 C C . VAL A 1 91 ? 9.339 -10.654 -13.510 1.00 90.94 91 VAL A C 1
ATOM 687 O O . VAL A 1 91 ? 8.380 -11.418 -13.519 1.00 90.94 91 VAL A O 1
ATOM 690 N N . LYS A 1 92 ? 10.506 -10.969 -12.953 1.00 90.81 92 LYS A N 1
ATOM 691 C CA . LYS A 1 92 ? 10.810 -12.215 -12.238 1.00 90.81 92 LYS A CA 1
ATOM 692 C C . LYS A 1 92 ? 11.554 -11.890 -10.955 1.00 90.81 92 LYS A C 1
ATOM 694 O O . LYS A 1 92 ? 12.173 -10.831 -10.879 1.00 90.81 92 LYS A O 1
ATOM 699 N N . GLU A 1 93 ? 11.503 -12.780 -9.968 1.00 87.81 93 GLU A N 1
ATOM 700 C CA . GLU A 1 93 ? 12.175 -12.567 -8.677 1.00 87.81 93 GLU A CA 1
ATOM 701 C C . GLU A 1 93 ? 13.669 -12.254 -8.866 1.00 87.81 93 GLU A C 1
ATOM 703 O O . GLU A 1 93 ? 14.141 -11.226 -8.389 1.00 87.81 93 GLU A O 1
ATOM 708 N N . ASP A 1 94 ? 14.363 -13.038 -9.697 1.00 91.06 94 ASP A N 1
ATOM 709 C CA . ASP A 1 94 ? 15.788 -12.849 -10.014 1.00 91.06 94 ASP A CA 1
ATOM 710 C C . ASP A 1 94 ? 16.106 -11.533 -10.752 1.00 91.06 94 ASP A C 1
ATOM 712 O O . ASP A 1 94 ? 17.254 -11.084 -10.765 1.00 91.06 94 ASP A O 1
ATOM 716 N N . ASN A 1 95 ? 15.097 -10.901 -11.357 1.00 92.38 95 ASN A N 1
ATOM 717 C CA . ASN A 1 95 ? 15.235 -9.672 -12.139 1.00 92.38 95 ASN A CA 1
ATOM 718 C C . ASN A 1 95 ? 14.845 -8.407 -11.353 1.00 92.38 95 ASN A C 1
ATOM 720 O O . ASN A 1 95 ? 14.824 -7.312 -11.926 1.00 92.38 95 ASN A O 1
ATOM 724 N N . LEU A 1 96 ? 14.511 -8.539 -10.065 1.00 90.00 96 LEU A N 1
ATOM 725 C CA . LEU A 1 96 ? 14.041 -7.459 -9.200 1.00 90.00 96 LEU A CA 1
ATOM 726 C C . LEU A 1 96 ? 14.924 -7.309 -7.951 1.00 90.00 96 LEU A C 1
ATOM 728 O O . LEU A 1 96 ? 15.524 -8.272 -7.474 1.00 90.00 96 LEU A O 1
ATOM 732 N N . PRO A 1 97 ? 15.026 -6.094 -7.386 1.00 85.19 97 PRO A N 1
ATOM 733 C CA . PRO A 1 97 ? 15.769 -5.890 -6.154 1.00 85.19 97 PRO A CA 1
ATOM 734 C C . PRO A 1 97 ? 15.019 -6.478 -4.953 1.00 85.19 97 PRO A C 1
ATOM 736 O O . PRO A 1 97 ? 13.861 -6.146 -4.710 1.00 85.19 97 PRO A O 1
ATOM 739 N N . ILE A 1 98 ? 15.717 -7.275 -4.145 1.00 79.31 98 ILE A N 1
ATOM 740 C CA . ILE A 1 98 ? 15.259 -7.659 -2.806 1.00 79.31 98 ILE A CA 1
ATOM 741 C C . ILE A 1 98 ? 15.686 -6.556 -1.833 1.00 79.31 98 ILE A C 1
ATOM 743 O O . ILE A 1 98 ? 16.881 -6.341 -1.614 1.00 79.31 98 ILE A O 1
ATOM 747 N N . ILE A 1 99 ? 14.713 -5.838 -1.270 1.00 66.25 99 ILE A N 1
ATOM 748 C CA . ILE A 1 99 ? 14.939 -4.752 -0.308 1.00 66.25 99 ILE A CA 1
ATOM 749 C C . ILE A 1 99 ? 14.271 -5.143 1.006 1.00 66.25 99 ILE A C 1
ATOM 751 O O . ILE A 1 99 ? 13.058 -5.039 1.156 1.00 66.25 99 ILE A O 1
ATOM 755 N N . ASN A 1 100 ? 15.085 -5.594 1.958 1.00 57.44 100 ASN A N 1
ATOM 756 C CA . ASN A 1 100 ? 14.614 -6.099 3.251 1.00 57.44 100 ASN A CA 1
ATOM 757 C C . ASN A 1 100 ? 14.745 -5.063 4.381 1.00 57.44 100 ASN A C 1
ATOM 759 O O . ASN A 1 100 ? 14.420 -5.344 5.532 1.00 57.44 100 ASN A O 1
ATOM 763 N N . GLU A 1 101 ? 15.228 -3.863 4.063 1.00 54.94 101 GLU A N 1
ATOM 764 C CA . GLU A 1 101 ? 15.480 -2.793 5.023 1.00 54.94 101 GLU A CA 1
ATOM 765 C C . GLU A 1 101 ? 14.299 -1.818 5.012 1.00 54.94 101 GLU A C 1
ATOM 767 O O . GLU A 1 101 ? 14.146 -0.979 4.122 1.00 54.94 101 GLU A O 1
ATOM 772 N N . LYS A 1 102 ? 13.419 -1.966 6.007 1.00 51.34 102 LYS A N 1
ATOM 773 C CA . LYS A 1 102 ? 12.271 -1.084 6.221 1.00 51.34 102 LYS A CA 1
ATOM 774 C C . LYS A 1 102 ? 12.748 0.246 6.807 1.00 51.34 102 LYS A C 1
ATOM 776 O O . LYS A 1 102 ? 12.886 0.390 8.017 1.00 51.34 102 LYS A O 1
ATOM 781 N N . GLY A 1 103 ? 12.992 1.206 5.922 1.00 47.97 103 GLY A N 1
ATOM 782 C CA . GLY A 1 103 ? 13.174 2.612 6.269 1.00 47.97 103 GLY A CA 1
ATOM 783 C C . GLY A 1 103 ? 14.601 3.121 6.085 1.00 47.97 103 GLY A C 1
ATOM 784 O O . GLY A 1 103 ? 15.529 2.636 6.715 1.00 47.97 103 GLY A O 1
ATOM 785 N N . ILE A 1 104 ? 14.741 4.125 5.216 1.00 43.03 104 ILE A N 1
ATOM 786 C CA . ILE A 1 104 ? 15.465 5.400 5.392 1.00 43.03 104 ILE A CA 1
ATOM 787 C C . ILE A 1 104 ? 15.345 6.121 4.040 1.00 43.03 104 ILE A C 1
ATOM 789 O O . ILE A 1 104 ? 16.081 5.841 3.098 1.00 43.03 104 ILE A O 1
ATOM 793 N N . ALA A 1 105 ? 14.388 7.044 3.922 1.00 41.78 105 ALA A N 1
ATOM 794 C CA . ALA A 1 105 ? 14.339 7.978 2.788 1.00 41.78 105 ALA A CA 1
ATOM 795 C C . ALA A 1 105 ? 13.569 9.281 3.071 1.00 41.78 105 ALA A C 1
ATOM 797 O O . ALA A 1 105 ? 13.753 10.253 2.347 1.00 41.78 105 ALA A O 1
ATOM 798 N N . PHE A 1 106 ? 12.732 9.349 4.109 1.00 42.12 106 PHE A N 1
ATOM 799 C CA . PHE A 1 106 ? 11.730 10.417 4.201 1.00 42.12 106 PHE A CA 1
ATOM 800 C C . PHE A 1 106 ? 12.164 11.692 4.940 1.00 42.12 106 PHE A C 1
ATOM 802 O O . PHE A 1 106 ? 11.669 12.760 4.592 1.00 42.12 106 PHE A O 1
ATOM 809 N N . GLU A 1 107 ? 13.156 11.635 5.837 1.00 40.69 107 GLU A N 1
ATOM 810 C CA . GLU A 1 107 ? 13.756 12.839 6.455 1.00 40.69 107 GLU A CA 1
ATOM 811 C C . GLU A 1 107 ? 14.362 13.770 5.388 1.00 40.69 107 GLU A C 1
ATOM 813 O O . GLU A 1 107 ? 14.152 14.978 5.397 1.00 40.69 107 GLU A O 1
ATOM 818 N N . LYS A 1 108 ? 15.025 13.190 4.378 1.00 38.66 108 LYS A N 1
ATOM 819 C CA . LYS A 1 108 ? 15.618 13.934 3.254 1.00 38.66 108 LYS A CA 1
ATOM 820 C C . LYS A 1 108 ? 14.597 14.446 2.235 1.00 38.66 108 LYS A C 1
ATOM 822 O O . LYS A 1 108 ? 14.907 15.377 1.501 1.00 38.66 108 LYS A O 1
ATOM 827 N N . VAL A 1 109 ? 13.423 13.818 2.139 1.00 39.78 109 VAL A N 1
ATOM 828 C CA . VAL A 1 109 ? 12.379 14.190 1.165 1.00 39.78 109 VAL A CA 1
ATOM 829 C C . VAL A 1 109 ? 11.487 15.305 1.705 1.00 39.78 109 VAL A C 1
ATOM 831 O O . VAL A 1 109 ? 11.044 16.150 0.930 1.00 39.78 109 VAL A O 1
ATOM 834 N N . TYR A 1 110 ? 11.231 15.315 3.015 1.00 44.44 110 TYR A N 1
ATOM 835 C CA . TYR A 1 110 ? 10.292 16.249 3.638 1.00 44.44 110 TYR A CA 1
ATOM 836 C C . TYR A 1 110 ? 10.948 17.374 4.447 1.00 44.44 110 TYR A C 1
ATOM 838 O O . TYR A 1 110 ? 10.220 18.240 4.924 1.00 44.44 110 TYR A O 1
ATOM 846 N N . ASP A 1 111 ? 12.282 17.387 4.562 1.00 47.56 111 ASP A N 1
ATOM 847 C CA . ASP A 1 111 ? 13.074 18.437 5.230 1.00 47.56 111 ASP A CA 1
ATOM 848 C C . ASP A 1 111 ? 12.524 18.805 6.620 1.00 47.56 111 ASP A C 1
ATOM 850 O O . ASP A 1 111 ? 12.374 19.970 6.987 1.00 47.56 111 ASP A O 1
ATOM 854 N N . THR A 1 112 ? 12.135 17.783 7.386 1.00 41.81 112 THR A N 1
ATOM 855 C CA . THR A 1 112 ? 11.599 17.952 8.736 1.00 41.81 112 THR A CA 1
ATOM 856 C C . THR A 1 112 ? 11.955 16.764 9.623 1.00 41.81 112 THR A C 1
ATOM 858 O O . THR A 1 112 ? 11.850 15.607 9.210 1.00 41.81 112 THR A O 1
ATOM 861 N N . GLU A 1 113 ? 12.375 17.067 10.854 1.00 45.72 113 GLU A N 1
ATOM 862 C CA . GLU A 1 113 ? 12.665 16.087 11.909 1.00 45.72 113 GLU A CA 1
ATOM 863 C C . GLU A 1 113 ? 11.389 15.698 12.703 1.00 45.72 113 GLU A C 1
ATOM 865 O O . GLU A 1 113 ? 11.396 14.716 13.444 1.00 45.72 113 GLU A O 1
ATOM 870 N N . ASP A 1 114 ? 10.261 16.402 12.507 1.00 52.72 114 ASP A N 1
ATOM 871 C CA . ASP A 1 114 ? 9.002 16.230 13.259 1.00 52.72 114 ASP A CA 1
ATOM 872 C C . ASP A 1 114 ? 8.059 15.179 12.636 1.00 52.72 114 ASP A C 1
ATOM 874 O O . ASP A 1 114 ? 6.856 15.391 12.452 1.00 52.72 114 ASP A O 1
ATOM 878 N N . LEU A 1 115 ? 8.590 14.004 12.296 1.00 51.72 115 LEU A N 1
ATOM 879 C CA . LEU A 1 115 ? 7.793 12.899 11.756 1.00 51.72 115 LEU A CA 1
ATOM 880 C C . LEU A 1 115 ? 7.391 11.934 12.882 1.00 51.72 115 LEU A C 1
ATOM 882 O O . LEU A 1 115 ? 8.120 11.009 13.221 1.00 51.72 115 LEU A O 1
ATOM 886 N N . ILE A 1 116 ? 6.178 12.093 13.429 1.00 51.66 116 ILE A N 1
ATOM 887 C CA . ILE A 1 116 ? 5.535 11.106 14.333 1.00 51.66 116 ILE A CA 1
ATOM 888 C C . ILE A 1 116 ? 4.833 10.004 13.510 1.00 51.66 116 ILE A C 1
ATOM 890 O O . ILE A 1 116 ? 3.767 9.502 13.862 1.00 51.66 116 ILE A O 1
ATOM 894 N N . VAL A 1 117 ? 5.399 9.651 12.357 1.00 50.84 117 VAL A N 1
ATOM 895 C CA . VAL A 1 117 ? 4.892 8.599 11.476 1.00 50.84 117 VAL A CA 1
ATOM 896 C C . VAL A 1 117 ? 6.041 7.658 11.142 1.00 50.84 117 VAL A C 1
ATOM 898 O O . VAL A 1 117 ? 7.105 8.081 10.696 1.00 50.84 117 VAL A O 1
ATOM 901 N N . SER A 1 118 ? 5.837 6.367 11.396 1.00 56.12 118 SER A N 1
ATOM 902 C CA . SER A 1 118 ? 6.739 5.335 10.900 1.00 56.12 118 SER A CA 1
ATOM 903 C C . SER A 1 118 ? 6.445 5.150 9.415 1.00 56.12 118 SER A C 1
ATOM 905 O O . SER A 1 118 ? 5.319 4.823 9.043 1.00 56.12 118 SER A O 1
ATOM 907 N N . PHE A 1 119 ? 7.433 5.415 8.565 1.00 58.34 119 PHE A N 1
ATOM 908 C CA . PHE A 1 119 ? 7.346 5.054 7.156 1.00 58.34 119 PHE A CA 1
ATOM 909 C C . PHE A 1 119 ? 7.741 3.589 7.014 1.00 58.34 119 PHE A C 1
ATOM 911 O O . PHE A 1 119 ? 8.866 3.216 7.351 1.00 58.34 119 PHE A O 1
ATOM 918 N N . ASP A 1 120 ? 6.806 2.775 6.537 1.00 65.88 120 ASP A N 1
ATOM 919 C CA . ASP A 1 120 ? 7.061 1.378 6.189 1.00 65.88 120 ASP A CA 1
ATOM 920 C C . ASP A 1 120 ? 7.557 1.283 4.727 1.00 65.88 120 ASP A C 1
ATOM 922 O O . ASP A 1 120 ? 8.027 2.259 4.135 1.00 65.88 120 ASP A O 1
ATOM 926 N N . GLY A 1 121 ? 7.499 0.091 4.145 1.00 72.31 121 GLY A N 1
ATOM 927 C CA . GLY A 1 121 ? 7.875 -0.175 2.765 1.00 72.31 121 GLY A CA 1
ATOM 928 C C . GLY A 1 121 ? 6.848 0.274 1.723 1.00 72.31 121 GLY A C 1
ATOM 929 O O . GLY A 1 121 ? 5.752 0.753 2.014 1.00 72.31 121 GLY A O 1
ATOM 930 N N . VAL A 1 122 ? 7.222 0.059 0.465 1.00 78.06 122 VAL A N 1
ATOM 931 C CA . VAL A 1 122 ? 6.328 0.141 -0.690 1.00 78.06 122 VAL A CA 1
ATOM 932 C C . VAL A 1 122 ? 5.880 -1.270 -1.063 1.00 78.06 122 VAL A C 1
ATOM 934 O O . VAL A 1 122 ? 6.700 -2.186 -1.122 1.00 78.06 122 VAL A O 1
ATOM 937 N N . ASN A 1 123 ? 4.586 -1.458 -1.323 1.00 84.06 123 ASN A N 1
ATOM 938 C CA . ASN A 1 123 ? 4.101 -2.677 -1.962 1.00 84.06 123 ASN A CA 1
ATOM 939 C C . ASN A 1 123 ? 4.053 -2.456 -3.476 1.00 84.06 123 ASN A C 1
ATOM 941 O O . ASN A 1 123 ? 3.392 -1.530 -3.946 1.00 84.06 123 ASN A O 1
ATOM 945 N N . ILE A 1 124 ? 4.757 -3.304 -4.224 1.00 85.31 124 ILE A N 1
ATOM 946 C CA . ILE A 1 124 ? 4.713 -3.329 -5.685 1.00 85.31 124 ILE A CA 1
ATOM 947 C C . ILE A 1 124 ? 4.341 -4.747 -6.084 1.00 85.31 124 ILE A C 1
ATOM 949 O O . ILE A 1 124 ? 5.135 -5.674 -5.931 1.00 85.31 124 ILE A O 1
ATOM 953 N N . SER A 1 125 ? 3.118 -4.904 -6.575 1.00 84.56 125 SER A N 1
ATOM 954 C CA . SER A 1 125 ? 2.584 -6.187 -7.013 1.00 84.56 125 SER A CA 1
ATOM 955 C C . SER A 1 125 ? 2.396 -6.163 -8.522 1.00 84.56 125 SER A C 1
ATOM 957 O O . SER A 1 125 ? 1.848 -5.211 -9.074 1.00 84.56 125 SER A O 1
ATOM 959 N N . PHE A 1 126 ? 2.859 -7.217 -9.187 1.00 87.06 126 PHE A N 1
ATOM 960 C CA . PHE A 1 126 ? 2.711 -7.388 -10.627 1.00 87.06 126 PHE A CA 1
ATOM 961 C C . PHE A 1 126 ? 1.724 -8.527 -10.900 1.00 87.06 126 PHE A C 1
ATOM 963 O O . PHE A 1 126 ? 1.836 -9.579 -10.265 1.00 87.06 126 PHE A O 1
ATOM 970 N N . PRO A 1 127 ? 0.764 -8.350 -11.821 1.00 84.62 127 PRO A N 1
ATOM 971 C CA . PRO A 1 127 ? -0.226 -9.378 -12.111 1.00 84.62 127 PRO A CA 1
ATOM 972 C C . PRO A 1 127 ? 0.404 -10.578 -12.833 1.00 84.62 127 PRO A C 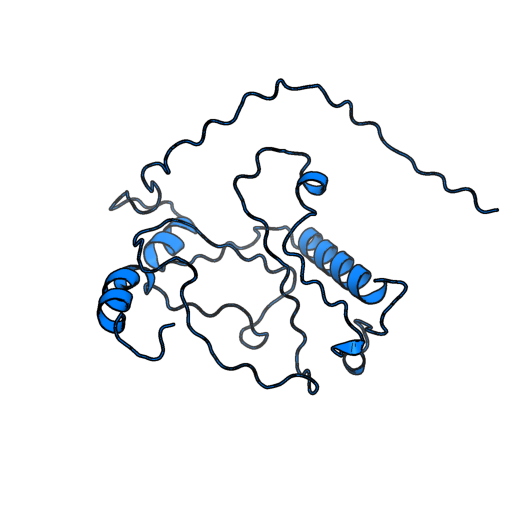1
ATOM 974 O O . PRO A 1 127 ? 1.377 -10.432 -13.570 1.00 84.62 127 PRO A O 1
ATOM 977 N N . ASN A 1 128 ? -0.203 -11.758 -12.674 1.00 83.31 128 ASN A N 1
ATOM 978 C CA . ASN A 1 128 ? 0.106 -12.978 -13.439 1.00 83.31 128 ASN A CA 1
ATOM 979 C C . ASN A 1 128 ? 1.569 -13.464 -13.350 1.00 83.31 128 ASN A C 1
ATOM 981 O O . ASN A 1 128 ? 2.108 -14.025 -14.306 1.00 83.31 128 ASN A O 1
ATOM 985 N N . ARG A 1 129 ? 2.217 -13.267 -12.197 1.00 85.88 129 ARG A N 1
ATOM 986 C CA . ARG A 1 129 ? 3.572 -13.760 -11.916 1.00 85.88 129 ARG A CA 1
ATOM 987 C C . ARG A 1 129 ? 3.578 -15.280 -11.728 1.00 85.88 129 ARG A C 1
ATOM 989 O O . ARG A 1 129 ? 3.303 -15.773 -10.643 1.00 85.88 129 ARG A O 1
ATOM 996 N N . ALA A 1 130 ? 3.896 -16.012 -12.795 1.00 84.81 130 ALA A N 1
ATOM 997 C CA . ALA A 1 130 ? 3.936 -17.480 -12.795 1.00 84.81 130 ALA A CA 1
ATOM 998 C C . ALA A 1 130 ? 5.117 -18.081 -12.006 1.00 84.81 130 ALA A C 1
ATOM 1000 O O . ALA A 1 130 ? 5.147 -19.284 -11.766 1.00 84.81 130 ALA A O 1
ATOM 1001 N N . ASP A 1 131 ? 6.107 -17.265 -11.642 1.00 87.88 131 ASP A N 1
ATOM 1002 C CA . ASP A 1 131 ? 7.272 -17.655 -10.846 1.00 87.88 131 ASP A CA 1
ATOM 1003 C C . ASP A 1 131 ? 7.030 -17.577 -9.329 1.00 87.88 131 ASP A C 1
ATOM 1005 O O . ASP A 1 131 ? 7.884 -18.011 -8.562 1.00 87.88 131 ASP A O 1
ATOM 1009 N N . LEU A 1 132 ? 5.874 -17.066 -8.891 1.00 85.69 132 LEU A N 1
ATOM 1010 C CA . LEU A 1 132 ? 5.495 -16.982 -7.481 1.00 85.69 132 LEU A CA 1
ATOM 1011 C C . LEU A 1 132 ? 4.364 -17.969 -7.151 1.00 85.69 132 LEU A C 1
ATOM 1013 O O . LEU A 1 132 ? 3.511 -18.233 -7.999 1.00 85.69 132 LEU A O 1
ATOM 1017 N N . PRO A 1 133 ? 4.326 -18.517 -5.922 1.00 86.75 133 PRO A N 1
ATOM 1018 C CA . PRO A 1 133 ? 3.203 -19.331 -5.475 1.00 86.75 133 PRO A CA 1
ATOM 1019 C C . PRO A 1 133 ? 1.934 -18.488 -5.306 1.00 86.75 133 PRO A C 1
ATOM 1021 O O . PRO A 1 133 ? 1.995 -17.292 -5.009 1.00 86.75 133 PRO A O 1
ATOM 1024 N N . ASP A 1 134 ? 0.777 -19.144 -5.411 1.00 84.69 134 ASP A N 1
ATOM 1025 C CA . ASP A 1 134 ? -0.514 -18.513 -5.146 1.00 84.69 134 ASP A CA 1
ATOM 1026 C C . ASP A 1 134 ? -0.571 -17.938 -3.725 1.00 84.69 134 ASP A C 1
ATOM 1028 O O . ASP A 1 134 ? -0.246 -18.608 -2.736 1.00 84.69 134 ASP A O 1
ATOM 1032 N N . ASN A 1 135 ? -1.036 -16.691 -3.619 1.00 82.06 135 ASN A N 1
ATOM 1033 C CA . ASN A 1 135 ? -1.204 -16.034 -2.332 1.00 82.06 135 ASN A CA 1
ATOM 1034 C C . ASN A 1 135 ? -2.386 -16.647 -1.563 1.00 82.06 135 ASN A C 1
ATOM 1036 O O . ASN A 1 135 ? -3.494 -16.764 -2.092 1.00 82.06 135 ASN A O 1
ATOM 1040 N N . LYS A 1 136 ? -2.171 -16.996 -0.292 1.00 83.56 136 LYS A N 1
ATOM 1041 C CA . LYS A 1 136 ? -3.232 -17.488 0.593 1.00 83.56 136 LYS A CA 1
ATOM 1042 C C . LYS A 1 136 ? -3.810 -16.320 1.392 1.00 83.56 136 LYS A C 1
ATOM 1044 O O . LYS A 1 136 ? -3.035 -15.576 1.989 1.00 83.56 136 LYS A O 1
ATOM 1049 N N . PRO A 1 137 ? -5.145 -16.159 1.454 1.00 81.81 137 PRO A N 1
ATOM 1050 C CA . PRO A 1 137 ? -5.749 -15.141 2.299 1.00 81.81 137 PRO A CA 1
ATOM 1051 C C . PRO A 1 137 ? -5.285 -15.290 3.748 1.00 81.81 137 PRO A C 1
ATOM 1053 O O . PRO A 1 137 ? -5.408 -16.364 4.335 1.00 81.81 137 PRO A O 1
ATOM 1056 N N . TRP A 1 138 ? -4.786 -14.198 4.317 1.00 82.81 138 TRP A N 1
ATOM 1057 C CA . TRP A 1 138 ? -4.372 -14.130 5.711 1.00 82.81 138 TRP A CA 1
ATOM 1058 C C . TRP A 1 138 ? -5.062 -12.935 6.372 1.00 82.81 138 TRP A C 1
ATOM 1060 O O . TRP A 1 138 ? -4.496 -11.842 6.416 1.00 82.81 138 TRP A O 1
ATOM 1070 N N . PRO A 1 139 ? -6.328 -13.085 6.799 1.00 85.62 139 PRO A N 1
ATOM 1071 C CA . PRO A 1 139 ? -6.997 -12.043 7.564 1.00 85.62 139 PRO A CA 1
ATOM 1072 C C . PRO A 1 139 ? -6.288 -11.897 8.913 1.00 85.62 139 PRO A C 1
ATOM 1074 O O . PRO A 1 139 ? -6.158 -12.870 9.643 1.00 85.62 139 PRO A O 1
ATOM 1077 N N . HIS A 1 140 ? -5.828 -10.695 9.239 1.00 86.12 140 HIS A N 1
ATOM 1078 C CA . HIS A 1 140 ? -5.109 -10.416 10.480 1.00 86.12 140 HIS A CA 1
ATOM 1079 C C . HIS A 1 140 ? -5.439 -9.012 10.993 1.00 86.12 140 HIS A C 1
ATOM 1081 O O . HIS A 1 140 ? -6.118 -8.225 10.327 1.00 86.12 140 HIS A O 1
ATOM 1087 N N . GLN A 1 141 ? -4.963 -8.715 12.200 1.00 85.44 141 GLN A N 1
ATOM 1088 C CA . GLN A 1 141 ? -4.952 -7.379 12.779 1.00 85.44 141 GLN A CA 1
ATOM 1089 C C . GLN A 1 141 ? -3.529 -7.059 13.240 1.00 85.44 141 GLN A C 1
ATOM 1091 O O . GLN A 1 141 ? -2.941 -7.818 13.998 1.00 85.44 141 GLN A O 1
ATOM 1096 N N . ASP A 1 142 ? -3.011 -5.898 12.849 1.00 82.94 142 ASP A N 1
ATOM 1097 C CA . ASP A 1 142 ? -1.605 -5.543 13.082 1.00 82.94 142 ASP A CA 1
ATOM 1098 C C . ASP A 1 142 ? -1.275 -5.180 14.536 1.00 82.94 142 ASP A C 1
ATOM 1100 O O . ASP A 1 142 ? -0.122 -5.238 14.959 1.00 82.94 142 ASP A O 1
ATOM 1104 N N . GLN A 1 143 ? -2.264 -4.725 15.308 1.00 79.88 143 GLN A N 1
ATOM 1105 C CA . GLN A 1 143 ? -2.045 -4.290 16.687 1.00 79.88 143 GLN A CA 1
ATOM 1106 C C . GLN A 1 143 ? -2.103 -5.460 17.670 1.00 79.88 143 GLN A C 1
ATOM 1108 O O . GLN A 1 143 ? -3.022 -6.275 17.605 1.00 79.88 143 GLN A O 1
ATOM 1113 N N . ASP A 1 144 ? -1.171 -5.440 18.630 1.00 81.81 144 ASP A N 1
ATOM 1114 C CA . ASP A 1 144 ? -1.046 -6.407 19.726 1.00 81.81 144 ASP A CA 1
ATOM 1115 C C . ASP A 1 144 ? -2.392 -6.651 20.444 1.00 81.81 144 ASP A C 1
ATOM 1117 O O . ASP A 1 144 ? -2.915 -5.726 21.084 1.00 81.81 144 ASP A O 1
ATOM 1121 N N . PRO A 1 145 ? -2.933 -7.884 20.390 1.00 82.06 145 PRO A N 1
ATOM 1122 C CA . PRO A 1 145 ? -4.221 -8.216 20.988 1.00 82.06 145 PRO A CA 1
ATOM 1123 C C . PRO A 1 145 ? -4.228 -8.111 22.519 1.00 82.06 145 PRO A C 1
ATOM 1125 O O . PRO A 1 145 ? -5.284 -7.907 23.110 1.00 82.06 145 PRO A O 1
ATOM 1128 N N . GLN A 1 146 ? -3.067 -8.182 23.185 1.00 81.62 146 GLN A N 1
ATOM 1129 C CA . GLN A 1 146 ? -2.968 -8.061 24.647 1.00 81.62 146 GLN A CA 1
ATOM 1130 C C . GLN A 1 146 ? -3.150 -6.626 25.144 1.00 81.62 146 GLN A C 1
ATOM 1132 O O . GLN A 1 146 ? -3.291 -6.379 26.345 1.00 81.62 146 GLN A O 1
ATOM 1137 N N . ARG A 1 147 ? -3.105 -5.654 24.233 1.00 79.12 147 ARG A N 1
ATOM 1138 C CA . ARG A 1 147 ? -3.239 -4.236 24.546 1.00 79.12 147 ARG A CA 1
ATOM 1139 C C . ARG A 1 147 ? -4.364 -3.642 23.706 1.00 79.12 147 ARG A C 1
ATOM 1141 O O . ARG A 1 147 ? -4.074 -2.923 22.741 1.00 79.12 147 ARG A O 1
ATOM 1148 N N . PRO A 1 148 ? -5.624 -3.927 24.079 1.00 72.50 148 PRO A N 1
ATOM 1149 C CA . PRO A 1 148 ? -6.785 -3.522 23.308 1.00 72.50 148 PRO A CA 1
ATOM 1150 C C . PRO A 1 148 ? -6.906 -1.997 23.248 1.00 72.50 148 PRO A C 1
ATOM 1152 O O . PRO A 1 148 ? -6.220 -1.259 23.965 1.00 72.50 148 PRO A O 1
ATOM 1155 N N . ARG A 1 149 ? -7.872 -1.542 22.444 1.00 71.56 149 ARG A N 1
ATOM 1156 C CA . ARG A 1 149 ? -8.184 -0.137 22.127 1.00 71.56 149 ARG A CA 1
ATOM 1157 C C . ARG A 1 149 ? -7.293 0.458 21.039 1.00 71.56 149 ARG A C 1
ATOM 1159 O O . ARG A 1 149 ? -6.257 -0.070 20.648 1.00 71.56 149 ARG A O 1
ATOM 1166 N N . PHE A 1 150 ? -7.754 1.588 20.517 1.00 72.12 150 PHE A N 1
ATOM 1167 C CA . PHE A 1 150 ? -7.115 2.285 19.412 1.00 72.12 150 PHE A CA 1
ATOM 1168 C C . PHE A 1 150 ? -5.740 2.834 19.804 1.00 72.12 150 PHE A C 1
ATOM 1170 O O . PHE A 1 150 ? -5.600 3.564 20.786 1.00 72.12 150 PHE A O 1
ATOM 1177 N N . ARG A 1 151 ? -4.738 2.490 18.997 1.00 71.25 151 ARG A N 1
ATOM 1178 C CA . ARG A 1 151 ? -3.323 2.821 19.221 1.00 71.25 151 ARG A CA 1
ATOM 1179 C C . ARG A 1 151 ? -2.688 3.455 17.993 1.00 71.25 151 ARG A C 1
ATOM 1181 O O . ARG A 1 151 ? -1.926 4.406 18.124 1.00 71.25 151 ARG A O 1
ATOM 1188 N N . CYS A 1 152 ? -3.009 2.917 16.821 1.00 73.31 152 CYS A N 1
ATOM 1189 C CA . CYS A 1 152 ? -2.466 3.341 15.544 1.00 73.31 152 CYS A CA 1
ATOM 1190 C C . CYS A 1 152 ? -3.577 3.350 14.493 1.00 73.31 152 CYS A C 1
ATOM 1192 O O . CYS A 1 152 ? -4.454 2.485 14.505 1.00 73.31 152 CYS A O 1
ATOM 1194 N N . LEU A 1 153 ? -3.509 4.320 13.585 1.00 74.88 153 LEU A N 1
ATOM 1195 C CA . LEU A 1 153 ? -4.236 4.309 12.325 1.00 74.88 153 LEU A CA 1
ATOM 1196 C C . LEU A 1 153 ? -3.224 4.037 11.217 1.00 74.88 153 LEU A C 1
ATOM 1198 O O . LEU A 1 153 ? -2.237 4.760 11.098 1.00 74.88 153 LEU A O 1
ATOM 1202 N N . GLN A 1 154 ? -3.482 3.018 10.408 1.00 82.50 154 GLN A N 1
ATOM 1203 C CA . GLN A 1 154 ? -2.672 2.736 9.230 1.00 82.50 154 GLN A CA 1
ATOM 1204 C C . GLN A 1 154 ? -3.237 3.458 8.012 1.00 82.50 154 GLN A C 1
ATOM 1206 O O . GLN A 1 154 ? -4.449 3.636 7.882 1.00 82.50 154 GLN A O 1
ATOM 1211 N N . GLY A 1 155 ? -2.342 3.874 7.120 1.00 82.81 155 GLY A N 1
ATOM 1212 C CA . GLY A 1 155 ? -2.689 4.529 5.868 1.00 82.81 155 GLY A CA 1
ATOM 1213 C C . GLY A 1 155 ? -1.915 3.915 4.713 1.00 82.81 155 GLY A C 1
ATOM 1214 O O . GLY A 1 155 ? -0.723 3.644 4.833 1.00 82.81 155 GLY A O 1
ATOM 1215 N N . LEU A 1 156 ? -2.603 3.723 3.592 1.00 86.06 156 LEU A N 1
ATOM 1216 C CA . LEU A 1 156 ? -2.021 3.302 2.324 1.00 86.06 156 LEU A CA 1
ATOM 1217 C C . LEU A 1 156 ? -2.310 4.375 1.280 1.00 86.06 156 LEU A C 1
ATOM 1219 O O . LEU A 1 156 ? -3.392 4.966 1.260 1.00 86.06 156 LEU A O 1
ATOM 1223 N N . VAL A 1 157 ? -1.342 4.608 0.402 1.00 86.44 157 VAL A N 1
ATOM 1224 C CA . VAL A 1 157 ? -1.468 5.556 -0.702 1.00 86.44 157 VAL A CA 1
ATOM 1225 C C . VAL A 1 157 ? -1.362 4.789 -2.009 1.00 86.44 157 VAL A C 1
ATOM 1227 O O . VAL A 1 157 ? -0.322 4.212 -2.315 1.00 86.44 157 VAL A O 1
ATOM 1230 N N . ASN A 1 158 ? -2.425 4.835 -2.806 1.00 89.69 158 ASN A N 1
ATOM 1231 C CA . ASN A 1 158 ? -2.402 4.287 -4.156 1.00 89.69 158 ASN A CA 1
ATOM 1232 C C . ASN A 1 158 ? -1.720 5.286 -5.096 1.00 89.69 158 ASN A C 1
ATOM 1234 O O . ASN A 1 158 ? -2.194 6.412 -5.251 1.00 89.69 158 ASN A O 1
ATOM 1238 N N . LEU A 1 159 ? -0.622 4.865 -5.726 1.00 90.69 159 LEU A N 1
ATOM 1239 C CA . LEU A 1 159 ? 0.087 5.669 -6.730 1.00 90.69 159 LEU A CA 1
ATOM 1240 C C . LEU A 1 159 ? -0.424 5.422 -8.153 1.00 90.69 159 LEU A C 1
ATOM 1242 O O . LEU A 1 159 ? -0.382 6.319 -8.988 1.00 90.69 159 LEU A O 1
ATOM 1246 N N . LEU A 1 160 ? -0.929 4.215 -8.409 1.00 90.81 160 LEU A N 1
ATOM 1247 C CA . LEU A 1 160 ? -1.517 3.808 -9.681 1.00 90.81 160 LEU A CA 1
ATOM 1248 C C . LEU A 1 160 ? -3.031 3.587 -9.534 1.00 90.81 160 LEU A C 1
ATOM 1250 O O . LEU A 1 160 ? -3.526 3.400 -8.414 1.00 90.81 160 LEU A O 1
ATOM 1254 N N . PRO A 1 161 ? -3.797 3.590 -10.639 1.00 90.12 161 PRO A N 1
ATOM 1255 C CA . PRO A 1 161 ? -5.174 3.111 -10.629 1.00 90.12 161 PRO A CA 1
ATOM 1256 C C . PRO A 1 161 ? -5.245 1.671 -10.104 1.00 90.12 161 PRO A C 1
ATOM 1258 O O . PRO A 1 161 ? -4.431 0.838 -10.482 1.00 90.12 161 PRO A O 1
ATOM 1261 N N . ASN A 1 162 ? -6.207 1.397 -9.222 1.00 88.38 162 ASN A N 1
ATOM 1262 C CA . ASN A 1 162 ? -6.464 0.066 -8.671 1.00 88.38 162 ASN A CA 1
ATOM 1263 C C . ASN A 1 162 ? -7.965 -0.220 -8.779 1.00 88.38 162 ASN A C 1
ATOM 1265 O O . ASN A 1 162 ? -8.784 0.516 -8.216 1.00 88.38 162 ASN A O 1
ATOM 1269 N N . GLY A 1 163 ? -8.316 -1.255 -9.530 1.00 88.44 163 GLY A N 1
ATOM 1270 C CA . GLY A 1 163 ? -9.666 -1.762 -9.705 1.00 88.44 163 GLY A CA 1
ATOM 1271 C C . GLY A 1 163 ? -9.983 -2.951 -8.790 1.00 88.44 163 GLY A C 1
ATOM 1272 O O . GLY A 1 163 ? -9.119 -3.442 -8.067 1.00 88.44 163 GLY A O 1
ATOM 1273 N N . PRO A 1 164 ? -11.226 -3.465 -8.836 1.00 87.25 164 PRO A N 1
ATOM 1274 C CA . PRO A 1 164 ? -11.675 -4.571 -7.983 1.00 87.25 164 PRO A CA 1
ATOM 1275 C C . PRO A 1 164 ? -10.893 -5.886 -8.135 1.00 87.25 164 PRO A C 1
ATOM 1277 O O . PRO A 1 164 ? -11.007 -6.751 -7.273 1.00 87.25 164 PRO A O 1
ATOM 1280 N N . ASN A 1 165 ? -10.129 -6.038 -9.222 1.00 85.94 165 ASN A N 1
ATOM 1281 C CA . ASN A 1 165 ? -9.397 -7.259 -9.563 1.00 85.94 165 ASN A CA 1
ATOM 1282 C C . ASN A 1 165 ? -7.867 -7.088 -9.516 1.00 85.94 165 ASN A C 1
ATOM 1284 O O . ASN A 1 165 ? -7.155 -8.051 -9.780 1.00 85.94 165 ASN A O 1
ATOM 1288 N N . ASP A 1 166 ? -7.352 -5.897 -9.184 1.00 83.00 166 ASP A N 1
ATOM 1289 C CA . ASP A 1 166 ? -5.913 -5.580 -9.273 1.00 83.00 166 ASP A CA 1
ATOM 1290 C C . ASP A 1 166 ? -5.137 -5.940 -7.987 1.00 83.00 166 ASP A C 1
ATOM 1292 O O . ASP A 1 166 ? -3.980 -5.566 -7.809 1.00 83.00 166 ASP A O 1
ATOM 1296 N N . GLY A 1 167 ? -5.774 -6.686 -7.077 1.00 79.44 167 GLY A N 1
ATOM 1297 C CA . GLY A 1 167 ? -5.286 -6.884 -5.714 1.00 79.44 167 GLY A CA 1
ATOM 1298 C C . GLY A 1 167 ? -5.472 -5.631 -4.849 1.00 79.44 167 GLY A C 1
ATOM 1299 O O . GLY A 1 167 ? -6.193 -4.702 -5.210 1.00 79.44 167 GLY A O 1
ATOM 1300 N N . GLY A 1 168 ? -4.861 -5.619 -3.663 1.00 83.62 168 GLY A N 1
ATOM 1301 C CA . GLY A 1 168 ? -4.919 -4.493 -2.728 1.00 83.62 168 GLY A CA 1
ATOM 1302 C C . GLY A 1 168 ? -5.461 -4.877 -1.353 1.00 83.62 168 GLY A C 1
ATOM 1303 O O . GLY A 1 168 ? -5.301 -6.008 -0.899 1.00 83.62 168 GLY A O 1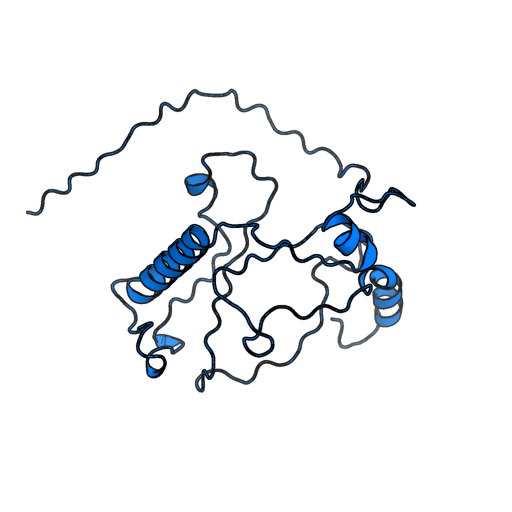
ATOM 1304 N N . LEU A 1 169 ? -6.077 -3.911 -0.671 1.00 87.31 169 LEU A N 1
ATOM 1305 C CA . LEU A 1 169 ? -6.561 -4.078 0.697 1.00 87.31 169 LEU A CA 1
ATOM 1306 C C . LEU A 1 169 ? -8.042 -4.482 0.721 1.00 87.31 169 LEU A C 1
ATOM 1308 O O . LEU A 1 169 ? -8.902 -3.764 0.209 1.00 87.31 169 LEU A O 1
ATOM 1312 N N . ILE A 1 170 ? -8.339 -5.590 1.399 1.00 89.62 170 ILE A N 1
ATOM 1313 C CA . ILE A 1 170 ? -9.699 -5.998 1.763 1.00 89.62 170 ILE A CA 1
ATOM 1314 C C . ILE A 1 170 ? -9.870 -5.762 3.262 1.00 89.62 170 ILE A C 1
ATOM 1316 O O . ILE A 1 17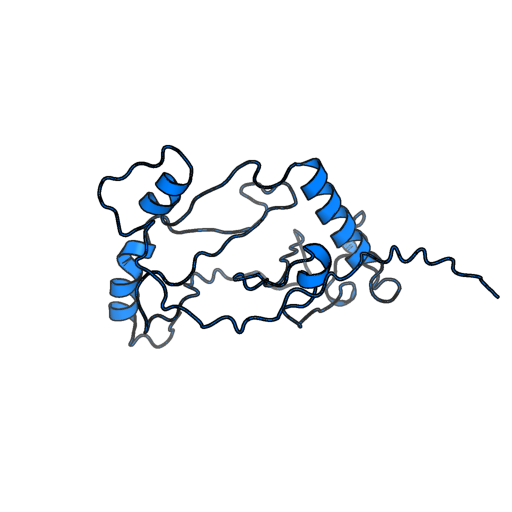0 ? -9.026 -6.165 4.057 1.00 89.62 170 ILE A O 1
ATOM 1320 N N . VAL A 1 171 ? -10.971 -5.121 3.653 1.00 91.25 171 VAL A N 1
ATOM 1321 C CA . VAL A 1 171 ? -11.276 -4.803 5.054 1.00 91.25 171 VAL A CA 1
ATOM 1322 C C . VAL A 1 171 ? -12.653 -5.319 5.443 1.00 91.25 171 VAL A C 1
ATOM 1324 O O . VAL A 1 171 ? -13.617 -5.200 4.685 1.00 91.25 171 VAL A O 1
ATOM 1327 N N . CYS A 1 172 ? -12.765 -5.845 6.662 1.00 93.19 172 CYS A N 1
ATOM 1328 C CA . CYS A 1 172 ? -14.053 -6.162 7.265 1.00 93.19 172 CYS A CA 1
ATOM 1329 C C . CYS A 1 172 ? -14.584 -4.921 7.997 1.00 93.19 172 CYS A C 1
ATOM 1331 O O . CYS A 1 172 ? -14.149 -4.595 9.104 1.00 93.19 172 CYS A O 1
ATOM 1333 N N . LYS A 1 173 ? -15.500 -4.186 7.356 1.00 94.19 173 LYS A N 1
ATOM 1334 C CA . LYS A 1 173 ? -16.066 -2.951 7.917 1.00 94.19 173 LYS A CA 1
ATOM 1335 C C . LYS A 1 173 ? -16.715 -3.207 9.279 1.00 94.19 173 LYS A C 1
ATOM 1337 O O . LYS A 1 173 ? -17.505 -4.132 9.437 1.00 94.19 173 LYS A O 1
ATOM 1342 N N . GLY A 1 174 ? -16.400 -2.364 10.257 1.00 91.62 174 GLY A N 1
ATOM 1343 C CA . GLY A 1 174 ? -16.928 -2.441 11.618 1.00 91.62 174 GLY A CA 1
ATOM 1344 C C . GLY A 1 174 ? -16.264 -3.492 12.514 1.00 91.62 174 GLY A C 1
ATOM 1345 O O . GLY A 1 174 ? -16.507 -3.464 13.719 1.00 91.62 174 GLY A O 1
ATOM 1346 N N . ALA A 1 175 ? -15.391 -4.359 11.981 1.00 90.75 175 ALA A N 1
ATOM 1347 C CA . ALA A 1 175 ? -14.743 -5.424 12.755 1.00 90.75 175 ALA A CA 1
ATOM 1348 C C . ALA A 1 175 ? -13.912 -4.898 13.937 1.00 90.75 175 ALA A C 1
ATOM 1350 O O . ALA A 1 175 ? -13.805 -5.567 14.961 1.00 90.75 175 ALA A O 1
ATOM 1351 N N . TYR A 1 176 ? -13.406 -3.662 13.850 1.00 86.94 176 TYR A N 1
ATOM 1352 C CA . TYR A 1 176 ? -12.674 -3.008 14.938 1.00 86.94 176 TYR A CA 1
ATOM 1353 C C . TYR A 1 176 ? -13.475 -2.919 16.254 1.00 86.94 176 TYR A C 1
ATOM 1355 O O . TYR A 1 176 ? -12.875 -2.868 17.325 1.00 86.94 176 TYR A O 1
ATOM 1363 N N . ARG A 1 177 ? -14.819 -2.935 16.198 1.00 87.56 177 ARG A N 1
ATOM 1364 C CA . ARG A 1 177 ? -15.696 -2.930 17.386 1.00 87.56 177 ARG A CA 1
ATOM 1365 C C . ARG A 1 177 ? -15.717 -4.261 18.131 1.00 87.56 177 ARG A C 1
ATOM 1367 O O . ARG A 1 177 ? -16.035 -4.280 19.312 1.00 87.56 177 ARG A O 1
ATOM 1374 N N . LEU A 1 178 ? -15.404 -5.351 17.434 1.00 89.56 178 LEU A N 1
ATOM 1375 C CA . LEU A 1 178 ? -15.414 -6.715 17.964 1.00 89.56 178 LEU A CA 1
ATOM 1376 C C . LEU A 1 178 ? -13.999 -7.236 18.232 1.00 89.56 178 LEU A C 1
ATOM 1378 O O . LEU A 1 178 ? -13.845 -8.385 18.619 1.00 89.56 178 LEU A O 1
ATOM 1382 N N . SER A 1 179 ? -12.971 -6.406 18.030 1.00 87.62 179 SER A N 1
ATOM 1383 C CA . SER A 1 179 ? -11.561 -6.790 18.159 1.00 87.62 179 SER A CA 1
ATOM 1384 C C . SER A 1 179 ? -11.251 -7.433 19.517 1.00 87.62 179 SER A C 1
ATOM 1386 O O . SER A 1 179 ? -10.672 -8.512 19.569 1.00 87.62 179 SER A O 1
ATOM 1388 N N . GLU A 1 180 ? -11.691 -6.816 20.617 1.00 88.06 180 GLU A N 1
ATOM 1389 C CA . GLU A 1 180 ? -11.442 -7.330 21.971 1.00 88.06 180 GLU A CA 1
ATOM 1390 C C . GLU A 1 180 ? -12.172 -8.658 22.228 1.00 88.06 180 GLU A C 1
ATOM 1392 O O . GLU A 1 180 ? -11.559 -9.612 22.698 1.00 88.06 180 GLU A O 1
ATOM 1397 N N . GLU A 1 181 ? -13.452 -8.754 21.851 1.00 90.69 181 GLU A N 1
ATOM 1398 C CA . GLU A 1 181 ? -14.234 -9.992 21.977 1.00 90.69 181 GLU A CA 1
ATOM 1399 C C . GLU A 1 181 ? -13.638 -11.128 21.135 1.00 90.69 181 GLU A C 1
ATOM 1401 O O . GLU A 1 181 ? -13.533 -12.261 21.605 1.00 90.69 181 GLU A O 1
ATOM 1406 N N . PHE A 1 182 ? -13.228 -10.823 19.902 1.00 89.31 182 PHE A N 1
ATOM 1407 C CA . PHE A 1 182 ? -12.581 -11.766 18.999 1.00 89.31 182 PHE A CA 1
ATOM 1408 C C . PHE A 1 182 ? -11.315 -12.336 19.642 1.00 89.31 182 PHE A C 1
ATOM 1410 O O . PHE A 1 182 ? -11.202 -13.548 19.817 1.00 89.31 182 PHE A O 1
ATOM 1417 N N . HIS A 1 183 ? -10.393 -11.472 20.066 1.00 88.06 183 HIS A N 1
ATOM 1418 C CA . HIS A 1 183 ? -9.122 -11.914 20.639 1.00 88.06 183 HIS A CA 1
ATOM 1419 C C . HIS A 1 183 ? -9.296 -12.665 21.958 1.00 88.06 183 HIS A C 1
ATOM 1421 O O . HIS A 1 183 ? -8.591 -13.643 22.182 1.00 88.06 183 HIS A O 1
ATOM 1427 N N . GLU A 1 184 ? -10.259 -12.283 22.799 1.00 89.38 184 GLU A N 1
ATOM 1428 C CA . GLU A 1 184 ? -10.565 -13.024 24.028 1.00 89.38 184 GLU A CA 1
ATOM 1429 C C . GLU A 1 184 ? -11.123 -14.422 23.725 1.00 89.38 184 GLU A C 1
ATOM 1431 O O . GLU A 1 184 ? -10.707 -15.406 24.337 1.00 89.38 184 GLU A O 1
ATOM 1436 N N . LYS A 1 185 ? -12.041 -14.530 22.758 1.00 90.69 185 LYS A N 1
ATOM 1437 C CA . LYS A 1 185 ? -12.672 -15.800 22.379 1.00 90.69 185 LYS A CA 1
ATOM 1438 C C . LYS A 1 185 ? -11.686 -16.787 21.757 1.00 90.69 185 LYS A C 1
ATOM 1440 O O . LYS A 1 185 ? -11.817 -17.989 21.975 1.00 90.69 185 LYS A O 1
ATOM 1445 N N . PHE A 1 186 ? -10.723 -16.284 20.992 1.00 87.69 186 PHE A N 1
ATOM 1446 C CA . PHE A 1 186 ? -9.782 -17.094 20.219 1.00 87.69 186 PHE A CA 1
ATOM 1447 C C . PHE A 1 186 ? -8.383 -17.188 20.852 1.00 87.69 186 PHE A C 1
ATOM 1449 O O . PHE A 1 186 ? -7.480 -17.790 20.277 1.00 87.69 186 PHE A O 1
ATOM 1456 N N . LYS A 1 187 ? -8.188 -16.657 22.069 1.00 86.69 187 LYS A N 1
ATOM 1457 C CA . LYS A 1 187 ? -6.874 -16.597 22.735 1.00 86.69 187 LYS A CA 1
ATOM 1458 C C . LYS A 1 187 ? -6.183 -17.950 22.922 1.00 86.69 187 LYS A C 1
ATOM 1460 O O . LYS A 1 187 ? -4.956 -17.980 23.021 1.00 86.69 187 LYS A O 1
ATOM 1465 N N . ASP A 1 188 ? -6.952 -19.034 23.005 1.00 88.38 188 ASP A N 1
ATOM 1466 C CA . ASP A 1 188 ? -6.472 -20.394 23.273 1.00 88.38 188 ASP A CA 1
ATOM 1467 C C . ASP A 1 188 ? -6.449 -21.275 22.012 1.00 88.38 188 ASP A C 1
ATOM 1469 O O . ASP A 1 188 ? -6.102 -22.455 22.097 1.00 88.38 188 ASP A O 1
ATOM 1473 N N . GLU A 1 189 ? -6.797 -20.729 20.840 1.00 86.06 189 GLU A N 1
ATOM 1474 C CA . GLU A 1 189 ? -6.695 -21.491 19.600 1.00 86.06 189 GLU A CA 1
ATOM 1475 C C . GLU A 1 189 ? -5.228 -21.795 19.256 1.00 86.06 189 GLU A C 1
ATOM 1477 O O . GLU A 1 189 ? -4.338 -20.969 19.495 1.00 86.06 189 GLU A O 1
ATOM 1482 N N . PRO A 1 190 ? -4.950 -22.996 18.720 1.00 77.38 190 PRO A N 1
ATOM 1483 C CA . PRO A 1 190 ? -3.596 -23.393 18.349 1.00 77.38 190 PRO A CA 1
ATOM 1484 C C . PRO A 1 190 ? -3.050 -22.555 17.184 1.00 77.38 190 PRO A C 1
ATOM 1486 O O . PRO A 1 190 ? -1.861 -22.242 17.171 1.00 77.38 190 PRO A O 1
ATOM 1489 N N . ASP A 1 191 ? -3.925 -22.138 16.266 1.00 69.06 191 ASP A N 1
ATOM 1490 C CA . ASP A 1 191 ? -3.599 -21.324 15.095 1.00 69.06 191 ASP A CA 1
ATOM 1491 C C . ASP A 1 191 ? -3.958 -19.854 15.359 1.00 69.06 191 ASP A C 1
ATOM 1493 O O . ASP A 1 191 ? -4.896 -19.306 14.780 1.00 69.06 191 ASP A O 1
ATOM 1497 N N . LYS A 1 192 ? -3.239 -19.211 16.288 1.00 63.50 192 LYS A N 1
ATOM 1498 C CA . LYS A 1 192 ? -3.441 -17.781 16.578 1.00 63.50 192 LYS A CA 1
ATOM 1499 C C . LYS A 1 192 ? -3.087 -16.951 15.341 1.00 63.50 192 LYS A C 1
ATOM 1501 O O . LYS A 1 192 ? -1.987 -17.102 14.805 1.00 63.50 192 LYS A O 1
ATOM 1506 N N . LEU A 1 193 ? -4.019 -16.099 14.910 1.00 54.69 193 LEU A N 1
ATOM 1507 C CA . LEU A 1 193 ? -3.787 -15.066 13.895 1.00 54.69 193 LEU A CA 1
ATOM 1508 C C . LEU A 1 193 ? -2.860 -13.965 14.414 1.00 54.69 193 LEU A C 1
ATOM 1510 O O . LEU A 1 193 ? -2.973 -13.614 15.612 1.00 54.69 193 LEU A O 1
#

Organism: NCBI:txid160324

Secondary structure (DSSP, 8-state):
---------------------PPPPPPP-TTTS-TT---SSHHHHHHHHS----TTSS-HHHHHHHHHHHHHHHHHGGG--S-BTTBGGG--GGGS--------SHHHHHT-S---S---------TT-TTSPPPPP----SS-TTS-S----------S---TTS------TTGGGSHHHHHHHHTT-SS--

pLDDT: mean 74.4, std 20.08, range [22.31, 94.19]

Radius of gyration: 21.78 Å; chains: 1; bounding box: 61×51×48 Å

Sequence (193 aa):
MSTQTVTVTRVATNGHPKESITPKPAGENRLFAKEGVTYGDWPDDLVRDGVAVVKGAIPCGRAEKYAEDIFTFLETFKGGLGSKRDDPSTVKEDNLPIINEKGIAFEKVYDTEDLIVSFDGVNISFPNRADLPDNKPWPHQDQDPQRPRFRCLQGLVNLLPNGPNDGGLIVCKGAYRLSEEFHEKFKDEPDKL

Foldseek 3Di:
DDDDDDPDPPDPPPDDPPDPPDDDPDPPPVLQPDPPDDPPDQSVQCNQFVDGDDPPPDPLVVLLVVVVVVQVCFQCPVHFQQDDPVDLVSPAPSRGDDDPDFDDDVCVVPVDPPDPDRRGDDDDDDPPHPNDDDDDDDDDDPDDLVDADDDDDDDDDDSDDDDPPNDDDDDRTPCSVCSNVVCVVCVPPPPDD